Protein AF-A0A9P1GJ66-F1 (afdb_monomer_lite)

Foldseek 3Di:
DDDDDPVVVVVVVVVVVPPDPDADADPVRDRPPPPPQPPPNCVVVVVVVVVVVVVVVVVVVVVVVVVVVVVVVVVVVVVVVVVVVVVVVVVVVVVVVVVVVVVVVVVVVVVVVVVVVVCCVVVVVVVVVVVVVVVVVVVVVVVPPPPDDDDDDDDDDDDDDDDDDDDDDDDDDDDDDDPPPPDDPPPPPPDPDDDDPPPPDDPDDDDDDDDD

Radius of gyration: 56.49 Å; chains: 1; bounding box: 94×85×160 Å

Structure (mmCIF, N/CA/C/O backbone):
data_AF-A0A9P1GJ66-F1
#
_entry.id   AF-A0A9P1GJ66-F1
#
loop_
_atom_site.group_PDB
_atom_site.id
_atom_site.type_symbol
_atom_site.label_atom_id
_atom_site.label_alt_id
_atom_site.label_comp_id
_atom_site.label_asym_id
_atom_site.label_entity_id
_atom_site.label_seq_id
_atom_site.pdbx_PDB_ins_code
_atom_site.Cartn_x
_atom_site.Cartn_y
_atom_site.Cartn_z
_atom_site.occupancy
_atom_site.B_iso_or_equiv
_atom_site.auth_seq_id
_atom_site.auth_comp_id
_atom_site.auth_asym_id
_atom_site.auth_atom_id
_atom_site.pdbx_PDB_model_num
ATOM 1 N N . MET A 1 1 ? 28.344 -44.238 -50.315 1.00 43.97 1 MET A N 1
ATOM 2 C CA . MET A 1 1 ? 29.752 -43.904 -50.012 1.00 43.97 1 MET A CA 1
ATOM 3 C C . MET A 1 1 ? 29.929 -42.414 -50.275 1.00 43.97 1 MET A C 1
ATOM 5 O O . MET A 1 1 ? 29.959 -42.014 -51.430 1.00 43.97 1 MET A O 1
ATOM 9 N N . PHE A 1 2 ? 29.875 -41.583 -49.229 1.00 43.31 2 PHE A N 1
ATOM 10 C CA . PHE A 1 2 ? 29.960 -40.125 -49.371 1.00 43.31 2 PHE A CA 1
ATOM 11 C C . PHE A 1 2 ? 31.420 -39.711 -49.563 1.00 43.31 2 PHE A C 1
ATOM 13 O O . PHE A 1 2 ? 32.261 -39.942 -48.699 1.00 43.31 2 PHE A O 1
ATOM 20 N N . ALA A 1 3 ? 31.708 -39.141 -50.729 1.00 51.50 3 ALA A N 1
ATOM 21 C CA . ALA A 1 3 ? 33.025 -38.668 -51.112 1.00 51.50 3 ALA A CA 1
ATOM 22 C C . ALA A 1 3 ? 33.417 -37.403 -50.327 1.00 51.50 3 ALA A C 1
ATOM 24 O O . ALA A 1 3 ? 32.735 -36.382 -50.427 1.00 51.50 3 ALA A O 1
ATOM 25 N N . GLY A 1 4 ? 34.541 -37.492 -49.610 1.00 63.25 4 GLY A N 1
ATOM 26 C CA . GLY A 1 4 ? 35.442 -36.390 -49.249 1.00 63.25 4 GLY A CA 1
ATOM 27 C C . GLY A 1 4 ? 34.915 -35.335 -48.273 1.00 63.25 4 GLY A C 1
ATOM 28 O O . GLY A 1 4 ? 33.913 -34.651 -48.527 1.00 63.25 4 GLY A O 1
ATOM 29 N N . SER A 1 5 ? 35.669 -35.129 -47.188 1.00 73.25 5 SER A N 1
ATOM 30 C CA . SER A 1 5 ? 35.478 -34.006 -46.267 1.00 73.25 5 SER A CA 1
ATOM 31 C C . SER A 1 5 ? 35.512 -32.682 -47.040 1.00 73.25 5 SER A C 1
ATOM 33 O O . SER A 1 5 ? 36.231 -32.534 -48.030 1.00 73.25 5 SER A O 1
ATOM 35 N N . ILE A 1 6 ? 34.731 -31.691 -46.603 1.00 65.06 6 ILE A N 1
ATOM 36 C CA . ILE A 1 6 ? 34.751 -30.328 -47.168 1.00 65.06 6 ILE A CA 1
ATOM 37 C C . ILE A 1 6 ? 36.183 -29.763 -47.154 1.00 65.06 6 ILE A C 1
ATOM 39 O O . ILE A 1 6 ? 36.576 -29.049 -48.074 1.00 65.06 6 ILE A O 1
ATOM 43 N N . GLN A 1 7 ? 36.989 -30.161 -46.169 1.00 66.06 7 GLN A N 1
ATOM 44 C CA . GLN A 1 7 ? 38.393 -29.773 -46.051 1.00 66.06 7 GLN A CA 1
ATOM 45 C C . GLN A 1 7 ? 39.273 -30.357 -47.172 1.00 66.06 7 GLN A C 1
ATOM 47 O O . GLN A 1 7 ? 40.160 -29.658 -47.656 1.00 66.06 7 GLN A O 1
ATOM 52 N N . ASP A 1 8 ? 38.988 -31.570 -47.659 1.00 67.31 8 ASP A N 1
ATOM 53 C CA . ASP A 1 8 ? 39.725 -32.176 -48.782 1.00 67.31 8 ASP A CA 1
ATOM 54 C C . ASP A 1 8 ? 39.409 -31.463 -50.103 1.00 67.31 8 ASP A C 1
ATOM 56 O O . ASP A 1 8 ? 40.280 -31.264 -50.951 1.00 67.31 8 ASP A O 1
ATOM 60 N N . ARG A 1 9 ? 38.159 -31.006 -50.259 1.00 64.38 9 ARG A N 1
ATOM 61 C CA . ARG A 1 9 ? 37.722 -30.215 -51.419 1.00 64.38 9 ARG A CA 1
ATOM 62 C C . ARG A 1 9 ? 38.313 -28.807 -51.439 1.00 64.38 9 ARG A C 1
ATOM 64 O O . ARG A 1 9 ? 38.548 -28.282 -52.524 1.00 64.38 9 ARG A O 1
ATOM 71 N N . LEU A 1 10 ? 38.554 -28.208 -50.273 1.00 62.19 10 LEU A N 1
ATOM 72 C CA . LEU A 1 10 ? 39.234 -26.915 -50.170 1.00 62.19 10 LEU A CA 1
ATOM 73 C C . LEU A 1 10 ? 40.729 -27.057 -50.484 1.00 62.19 10 LEU A C 1
ATOM 75 O O . LEU A 1 10 ? 41.242 -26.319 -51.319 1.00 62.19 10 LEU A O 1
ATOM 79 N N . ARG A 1 11 ? 41.391 -28.088 -49.944 1.00 64.19 11 ARG A N 1
ATOM 80 C CA . ARG A 1 11 ? 42.823 -28.332 -50.179 1.00 64.19 11 ARG A CA 1
ATOM 81 C C . ARG A 1 11 ? 43.143 -28.624 -51.654 1.00 64.19 11 ARG A C 1
ATOM 83 O O . ARG A 1 11 ? 44.070 -28.049 -52.209 1.00 64.19 11 ARG A O 1
ATOM 90 N N . ALA A 1 12 ? 42.306 -29.414 -52.334 1.00 61.19 12 ALA A N 1
ATOM 91 C CA . ALA A 1 12 ? 42.456 -29.682 -53.771 1.00 61.19 12 ALA A CA 1
ATOM 92 C C . ALA A 1 12 ? 42.194 -28.454 -54.672 1.00 61.19 12 ALA A C 1
ATOM 94 O O . ALA A 1 12 ? 42.523 -28.471 -55.863 1.00 61.19 12 ALA A O 1
ATOM 95 N N . ARG A 1 13 ? 41.557 -27.404 -54.137 1.00 58.78 13 ARG A N 1
ATOM 96 C CA . ARG A 1 13 ? 41.291 -26.150 -54.850 1.00 58.78 13 ARG A CA 1
ATOM 97 C C . ARG A 1 13 ? 42.456 -25.171 -54.704 1.00 58.78 13 ARG A C 1
ATOM 99 O O . ARG A 1 13 ? 42.784 -24.506 -55.684 1.00 58.78 13 ARG A O 1
ATOM 106 N N . ASP A 1 14 ? 43.107 -25.155 -53.546 1.00 57.94 14 ASP A N 1
ATOM 107 C CA . ASP A 1 14 ? 44.296 -24.334 -53.295 1.00 57.94 14 ASP A CA 1
ATOM 108 C C . ASP A 1 14 ? 45.503 -24.809 -54.123 1.00 57.94 14 ASP A C 1
ATOM 110 O O . ASP A 1 14 ? 46.170 -23.989 -54.759 1.00 57.94 14 ASP A O 1
ATOM 114 N N . ASP A 1 15 ? 45.699 -26.126 -54.267 1.00 57.34 15 ASP A N 1
ATOM 115 C CA . ASP A 1 15 ? 46.773 -26.686 -55.109 1.00 57.34 15 ASP A CA 1
ATOM 116 C C . ASP A 1 15 ? 46.613 -26.340 -56.604 1.00 57.34 15 ASP A C 1
ATOM 118 O O . ASP A 1 15 ? 47.594 -26.247 -57.342 1.00 57.34 15 ASP A O 1
ATOM 122 N N . LYS A 1 16 ? 45.382 -26.080 -57.072 1.00 56.50 16 LYS A N 1
ATOM 123 C CA . LYS A 1 16 ? 45.114 -25.658 -58.461 1.00 56.50 16 LYS A CA 1
ATOM 124 C C . LYS A 1 16 ? 45.308 -24.159 -58.700 1.00 56.50 16 LYS A C 1
ATOM 126 O O . LYS A 1 16 ? 45.404 -23.746 -59.855 1.00 56.50 16 LYS A O 1
ATOM 131 N N . LEU A 1 17 ? 45.364 -23.344 -57.646 1.00 54.53 17 LEU A N 1
ATOM 132 C CA . LEU A 1 17 ? 45.492 -21.885 -57.742 1.00 54.53 17 LEU A CA 1
ATOM 133 C C . LEU A 1 17 ? 46.939 -21.393 -57.580 1.00 54.53 17 LEU A C 1
ATOM 135 O O . LEU A 1 17 ? 47.237 -20.259 -57.949 1.00 54.53 17 LEU A O 1
ATOM 139 N N . SER A 1 18 ? 47.861 -22.254 -57.138 1.00 52.78 18 SER A N 1
ATOM 140 C CA . SER A 1 18 ? 49.283 -21.918 -56.951 1.00 52.78 18 SER A CA 1
ATOM 141 C C . SER A 1 18 ? 50.053 -21.592 -58.249 1.00 52.78 18 SER A C 1
ATOM 143 O O . SER A 1 18 ? 51.191 -21.130 -58.175 1.00 52.78 18 SER A O 1
ATOM 145 N N . GLY A 1 19 ? 49.476 -21.824 -59.435 1.00 51.31 19 GLY A N 1
ATOM 146 C CA . GLY A 1 19 ? 50.140 -21.608 -60.731 1.00 51.31 19 GLY A CA 1
ATOM 147 C C . GLY A 1 19 ? 49.691 -20.379 -61.531 1.00 51.31 19 GLY A C 1
ATOM 148 O O . GLY A 1 19 ? 50.320 -20.054 -62.535 1.00 51.31 19 GLY A O 1
ATOM 149 N N . TYR A 1 20 ? 48.623 -19.680 -61.130 1.00 45.38 20 TYR A N 1
ATOM 150 C CA . TYR A 1 20 ? 48.040 -18.602 -61.936 1.00 45.38 20 TYR A CA 1
ATOM 151 C C . TYR A 1 20 ? 48.301 -17.224 -61.326 1.00 45.38 20 TYR A C 1
ATOM 153 O O . TYR A 1 20 ? 47.540 -16.710 -60.511 1.00 45.38 20 TYR A O 1
ATOM 161 N N . ARG A 1 21 ? 49.359 -16.571 -61.812 1.00 55.09 21 ARG A N 1
ATOM 162 C CA . ARG A 1 21 ? 49.533 -15.116 -61.720 1.00 55.09 21 ARG A CA 1
ATOM 163 C C . ARG A 1 21 ? 48.587 -14.457 -62.739 1.00 55.09 21 ARG A C 1
ATOM 165 O O . ARG A 1 21 ? 49.021 -14.000 -63.789 1.00 55.09 21 ARG A O 1
ATOM 172 N N . GLY A 1 22 ? 47.282 -14.504 -62.478 1.00 52.81 22 GLY A N 1
ATOM 173 C CA . GLY A 1 22 ? 46.239 -14.060 -63.405 1.00 52.81 22 GLY A CA 1
ATOM 174 C C . GLY A 1 22 ? 45.128 -13.311 -62.680 1.00 52.81 22 GLY A C 1
ATOM 175 O O . GLY A 1 22 ? 44.657 -13.757 -61.641 1.00 52.81 22 GLY A O 1
ATOM 176 N N . TYR A 1 23 ? 44.762 -12.154 -63.228 1.00 48.72 23 TYR A N 1
ATOM 177 C CA . TYR A 1 23 ? 43.712 -11.236 -62.776 1.00 48.72 23 TYR A CA 1
ATOM 178 C C . TYR A 1 23 ? 42.423 -11.943 -62.312 1.00 48.72 23 TYR A C 1
ATOM 180 O O . TYR A 1 23 ? 42.068 -12.970 -62.892 1.00 48.72 23 TYR A O 1
ATOM 188 N N . PRO A 1 24 ? 41.685 -11.395 -61.323 1.00 52.81 24 PRO A N 1
ATOM 189 C CA . PRO A 1 24 ? 40.419 -11.981 -60.897 1.00 52.81 24 PRO A CA 1
ATOM 190 C C . PRO A 1 24 ? 39.424 -11.968 -62.066 1.00 52.81 24 PRO A C 1
ATOM 192 O O . PRO A 1 24 ? 39.107 -10.920 -62.627 1.00 52.81 24 PRO A O 1
ATOM 195 N N . VAL A 1 25 ? 38.966 -13.156 -62.460 1.00 49.69 25 VAL A N 1
ATOM 196 C CA . VAL A 1 25 ? 37.936 -13.351 -63.484 1.00 49.69 25 VAL A CA 1
ATOM 197 C C . VAL A 1 25 ? 36.645 -13.726 -62.768 1.00 49.69 25 VAL A C 1
ATOM 199 O O . VAL A 1 25 ? 36.611 -14.697 -62.011 1.00 49.69 25 VAL A O 1
ATOM 202 N N . ASN A 1 26 ? 35.574 -12.972 -63.007 1.00 54.19 26 ASN A N 1
ATOM 203 C CA . ASN A 1 26 ? 34.253 -13.311 -62.486 1.00 54.19 26 ASN A CA 1
ATOM 204 C C . ASN A 1 26 ? 33.669 -14.551 -63.174 1.00 54.19 26 ASN A C 1
ATOM 206 O O . ASN A 1 26 ? 34.045 -14.908 -64.290 1.00 54.19 26 ASN A O 1
ATOM 210 N N . VAL A 1 27 ? 32.664 -15.153 -62.529 1.00 53.75 27 VAL A N 1
ATOM 211 C CA . VAL A 1 27 ? 31.991 -16.422 -62.889 1.00 53.75 27 VAL A CA 1
ATOM 212 C C . VAL A 1 27 ? 31.417 -16.465 -64.327 1.00 53.75 27 VAL A C 1
ATOM 214 O O . VAL A 1 27 ? 31.049 -17.529 -64.806 1.00 53.75 27 VAL A O 1
ATOM 217 N N . SER A 1 28 ? 31.401 -15.346 -65.062 1.00 57.56 28 SER A N 1
ATOM 218 C CA . SER A 1 28 ? 30.961 -15.253 -66.465 1.00 57.56 28 SER A CA 1
ATOM 219 C C . SER A 1 28 ? 32.102 -15.207 -67.504 1.00 57.56 28 SER A C 1
ATOM 221 O O . SER A 1 28 ? 31.837 -14.983 -68.684 1.00 57.56 28 SER A O 1
ATOM 223 N N . GLY A 1 29 ? 33.371 -15.371 -67.110 1.00 51.06 29 GLY A N 1
ATOM 224 C CA . GLY A 1 29 ? 34.502 -15.438 -68.053 1.00 51.06 29 GLY A CA 1
ATOM 225 C C . GLY A 1 29 ? 34.837 -14.123 -68.773 1.00 51.06 29 GLY A C 1
ATOM 226 O O . GLY A 1 29 ? 35.598 -14.122 -69.738 1.00 51.06 29 GLY A O 1
ATOM 227 N N . HIS A 1 30 ? 34.286 -12.992 -68.333 1.00 46.22 30 HIS A N 1
ATOM 228 C CA . HIS A 1 30 ? 34.681 -11.673 -68.823 1.00 46.22 30 HIS A CA 1
ATOM 229 C C . HIS A 1 30 ? 35.800 -11.107 -67.955 1.00 46.22 30 HIS A C 1
ATOM 231 O O . HIS A 1 30 ? 35.700 -11.119 -66.727 1.00 46.22 30 HIS A O 1
ATOM 237 N N . VAL A 1 31 ? 36.859 -10.609 -68.608 1.00 52.25 31 VAL A N 1
ATOM 238 C CA . VAL A 1 31 ? 37.928 -9.846 -67.956 1.00 52.25 31 VAL A CA 1
ATOM 239 C C . VAL A 1 31 ? 37.270 -8.649 -67.289 1.00 52.25 31 VAL A C 1
ATOM 241 O O . VAL A 1 31 ? 36.820 -7.716 -67.959 1.00 52.25 31 VAL A O 1
ATOM 244 N N . GLU A 1 32 ? 37.170 -8.698 -65.966 1.00 50.22 32 GLU A N 1
ATOM 245 C CA . GLU A 1 32 ? 36.715 -7.559 -65.199 1.00 50.22 32 GLU A CA 1
ATOM 246 C C . GLU A 1 32 ? 37.756 -6.464 -65.412 1.00 50.22 32 GLU A C 1
ATOM 248 O O . GLU A 1 32 ? 38.914 -6.586 -65.007 1.00 50.22 32 GLU A O 1
ATOM 253 N N . LYS A 1 33 ? 37.370 -5.388 -66.104 1.00 55.25 33 LYS A N 1
ATOM 254 C CA . LYS A 1 33 ? 38.124 -4.143 -66.016 1.00 55.25 33 LYS A CA 1
ATOM 255 C C . LYS A 1 33 ? 38.017 -3.732 -64.557 1.00 55.25 33 LYS A C 1
ATOM 257 O O . LYS A 1 33 ? 37.018 -3.124 -64.176 1.00 55.25 33 LYS A O 1
ATOM 262 N N . VAL A 1 34 ? 39.009 -4.109 -63.749 1.00 57.06 34 VAL A N 1
ATOM 263 C CA . VAL A 1 34 ? 39.203 -3.566 -62.408 1.00 57.06 34 VAL A CA 1
ATOM 264 C C . VAL A 1 34 ? 39.170 -2.060 -62.600 1.00 57.06 34 VAL A C 1
ATOM 266 O O . VAL A 1 34 ? 40.061 -1.480 -63.224 1.00 57.06 34 VAL A O 1
ATOM 269 N N . LYS A 1 35 ? 38.063 -1.436 -62.191 1.00 59.81 35 LYS A N 1
ATOM 270 C CA . LYS A 1 35 ? 37.944 0.014 -62.217 1.00 59.81 35 LYS A CA 1
ATOM 271 C C . LYS A 1 35 ? 38.996 0.490 -61.230 1.00 59.81 35 LYS A C 1
ATOM 273 O O . LYS A 1 35 ? 38.801 0.388 -60.024 1.00 59.81 35 LYS A O 1
ATOM 278 N N . ASN A 1 36 ? 40.133 0.939 -61.752 1.00 51.34 36 ASN A N 1
ATOM 279 C CA . ASN A 1 36 ? 41.147 1.627 -60.975 1.00 51.34 36 ASN A CA 1
ATOM 280 C C . ASN A 1 36 ? 40.515 2.939 -60.519 1.00 51.34 36 ASN A C 1
ATOM 282 O O . ASN A 1 36 ? 40.556 3.949 -61.221 1.00 51.34 36 ASN A O 1
ATOM 286 N N . TYR A 1 37 ? 39.833 2.891 -59.378 1.00 53.56 37 TYR A N 1
ATOM 287 C CA . TYR A 1 37 ? 39.354 4.083 -58.710 1.00 53.56 37 TYR A CA 1
ATOM 288 C C . TYR A 1 37 ? 40.579 4.960 -58.431 1.00 53.56 37 TYR A C 1
ATOM 290 O O . TYR A 1 37 ? 41.552 4.495 -57.838 1.00 53.56 37 TYR A O 1
ATOM 298 N N . SER A 1 38 ? 40.539 6.211 -58.902 1.00 52.19 38 SER A N 1
ATOM 299 C CA . SER A 1 38 ? 41.514 7.251 -58.552 1.00 52.19 38 SER A CA 1
ATOM 300 C C . SER A 1 38 ? 41.803 7.207 -57.047 1.00 52.19 38 SER A C 1
ATOM 302 O O . SER A 1 38 ? 40.878 7.022 -56.252 1.00 52.19 38 SER A O 1
ATOM 304 N N . HIS A 1 39 ? 43.058 7.429 -56.642 1.00 54.50 39 HIS A N 1
ATOM 305 C CA . HIS A 1 39 ? 43.469 7.491 -55.232 1.00 54.50 39 HIS A CA 1
ATOM 306 C C . HIS A 1 39 ? 42.668 8.519 -54.391 1.00 54.50 39 HIS A C 1
ATOM 308 O O . HIS A 1 39 ? 42.738 8.486 -53.166 1.00 54.50 39 HIS A O 1
ATOM 314 N N . SER A 1 40 ? 41.857 9.379 -55.025 1.00 58.28 40 SER A N 1
ATOM 315 C CA . SER A 1 40 ? 40.885 10.297 -54.413 1.00 58.28 40 SER A CA 1
ATOM 316 C C . SER A 1 40 ? 39.417 9.828 -54.506 1.00 58.28 40 SER A C 1
ATOM 318 O O . SER A 1 40 ? 38.506 10.624 -54.733 1.00 58.28 40 SER A O 1
ATOM 320 N N . CYS A 1 41 ? 39.148 8.530 -54.359 1.00 61.28 41 CYS A N 1
ATOM 321 C CA . CYS A 1 41 ? 37.791 7.984 -54.441 1.00 61.28 41 CYS A CA 1
ATOM 322 C C . CYS A 1 41 ? 36.898 8.477 -53.278 1.00 61.28 41 CYS A C 1
ATOM 324 O O . CYS A 1 41 ? 36.980 7.967 -52.158 1.00 61.28 41 CYS A O 1
ATOM 326 N N . HIS A 1 42 ? 36.009 9.447 -53.540 1.00 66.00 42 HIS A N 1
ATOM 327 C CA . HIS A 1 42 ? 35.048 9.987 -52.561 1.00 66.00 42 HIS A CA 1
ATOM 328 C C . HIS A 1 42 ? 34.155 8.919 -51.905 1.00 66.00 42 HIS A C 1
ATOM 330 O O . HIS A 1 42 ? 33.726 9.096 -50.766 1.00 66.00 42 HIS A O 1
ATOM 336 N N . HIS A 1 43 ? 33.949 7.773 -52.558 1.00 77.75 43 HIS A N 1
ATOM 337 C CA . HIS A 1 43 ? 33.172 6.662 -52.008 1.00 77.75 43 HIS A CA 1
ATOM 338 C C . HIS A 1 43 ? 33.772 6.072 -50.727 1.00 77.75 43 HIS A C 1
ATOM 340 O O . HIS A 1 43 ? 33.028 5.611 -49.872 1.00 77.75 43 HIS A O 1
ATOM 346 N N . ILE A 1 44 ? 35.097 6.113 -50.542 1.00 82.25 44 ILE A N 1
ATOM 347 C CA . ILE A 1 44 ? 35.724 5.607 -49.308 1.00 82.25 44 ILE A CA 1
ATOM 348 C C . ILE A 1 44 ? 35.373 6.512 -48.122 1.00 82.25 44 ILE A C 1
ATOM 350 O O . ILE A 1 44 ? 35.121 6.024 -47.022 1.00 82.25 44 ILE A O 1
ATOM 354 N N . VAL A 1 45 ? 35.337 7.829 -48.339 1.00 83.75 45 VAL A N 1
ATOM 355 C CA . VAL A 1 45 ? 34.946 8.798 -47.306 1.00 83.75 45 VAL A CA 1
ATOM 356 C C . VAL A 1 45 ? 33.466 8.633 -46.968 1.00 83.75 45 VAL A C 1
ATOM 358 O O . VAL A 1 45 ? 33.120 8.552 -45.792 1.00 83.75 45 VAL A O 1
ATOM 361 N N . GLU A 1 46 ? 32.616 8.494 -47.985 1.00 87.88 46 GLU A N 1
ATOM 362 C CA . GLU A 1 46 ? 31.179 8.272 -47.811 1.00 87.88 46 GLU A CA 1
ATOM 363 C C . GLU A 1 46 ? 30.879 6.949 -47.085 1.00 87.88 46 GLU A C 1
ATOM 365 O O . GLU A 1 46 ? 30.049 6.911 -46.178 1.00 87.88 46 GLU A O 1
ATOM 370 N N . LEU A 1 47 ? 31.588 5.865 -47.421 1.00 90.12 47 LEU A N 1
ATOM 371 C CA . LEU A 1 47 ? 31.470 4.580 -46.728 1.00 90.12 47 LEU A CA 1
ATOM 372 C C . LEU A 1 47 ? 31.912 4.685 -45.266 1.00 90.12 47 LEU A C 1
ATOM 374 O O . LEU A 1 47 ? 31.215 4.185 -44.390 1.00 90.12 47 LEU A O 1
ATOM 378 N N . LYS A 1 48 ? 33.019 5.383 -44.977 1.00 91.12 48 LYS A N 1
ATOM 379 C CA . LYS A 1 48 ? 33.462 5.641 -43.595 1.00 91.12 48 LYS A CA 1
ATOM 380 C C . LYS A 1 48 ? 32.470 6.500 -42.815 1.00 91.12 48 LYS A C 1
ATOM 382 O O . LYS A 1 48 ? 32.326 6.339 -41.608 1.00 91.12 48 LYS A O 1
ATOM 387 N N . GLU A 1 49 ? 31.800 7.442 -43.470 1.00 93.69 49 GLU A N 1
ATOM 388 C CA . GLU A 1 49 ? 30.755 8.239 -42.834 1.00 93.69 49 GLU A CA 1
ATOM 389 C C . GLU A 1 49 ? 29.503 7.406 -42.543 1.00 93.69 49 GLU A C 1
ATOM 391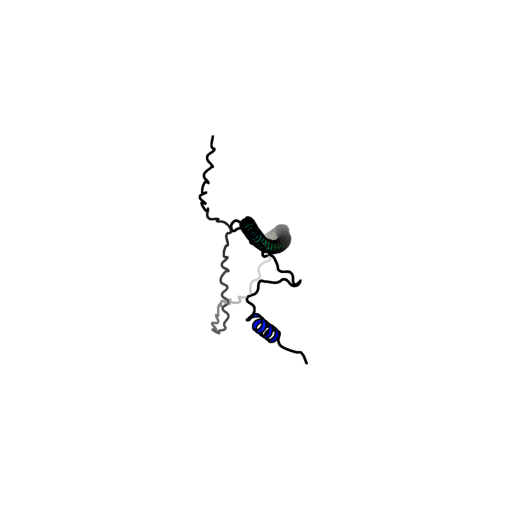 O O . GLU A 1 49 ? 28.981 7.467 -41.433 1.00 93.69 49 GLU A O 1
ATOM 396 N N . LYS A 1 50 ? 29.063 6.576 -43.494 1.00 94.56 50 LYS A N 1
ATOM 397 C CA . LYS A 1 50 ? 27.960 5.628 -43.287 1.00 94.56 50 LYS A CA 1
ATOM 398 C C . LYS A 1 50 ? 28.277 4.635 -42.170 1.00 94.56 50 LYS A C 1
ATOM 400 O O . LYS A 1 50 ? 27.422 4.416 -41.321 1.00 94.56 50 LYS A O 1
ATOM 405 N N . GLN A 1 51 ? 29.506 4.126 -42.117 1.00 95.75 51 GLN A N 1
ATOM 406 C CA . GLN A 1 51 ? 29.975 3.252 -41.044 1.00 95.75 51 GLN A CA 1
ATOM 407 C C . GLN A 1 51 ? 29.871 3.935 -39.671 1.00 95.75 51 GLN A C 1
ATOM 409 O O . GLN A 1 51 ? 29.260 3.383 -38.765 1.00 95.75 51 GLN A O 1
ATOM 414 N N . ARG A 1 52 ? 30.351 5.181 -39.539 1.00 95.88 52 ARG A N 1
ATOM 415 C CA . ARG A 1 52 ? 30.211 5.956 -38.291 1.00 95.88 52 ARG A CA 1
ATOM 416 C C . ARG A 1 52 ? 28.753 6.188 -37.891 1.00 95.88 52 ARG A C 1
ATOM 418 O O . ARG A 1 52 ? 28.431 6.188 -36.708 1.00 95.88 52 ARG A O 1
ATOM 425 N N . ARG A 1 53 ? 27.863 6.411 -38.864 1.00 97.38 53 ARG A N 1
ATOM 426 C CA . ARG A 1 53 ? 26.423 6.566 -38.599 1.00 97.38 53 ARG A CA 1
ATOM 427 C C . ARG A 1 53 ? 25.787 5.256 -38.135 1.00 97.38 53 ARG A C 1
ATOM 429 O O . ARG A 1 53 ? 24.948 5.304 -37.244 1.00 97.38 53 ARG A O 1
ATOM 436 N N . LEU A 1 54 ? 26.177 4.118 -38.711 1.00 97.44 54 LEU A N 1
ATOM 437 C CA . LEU A 1 54 ? 25.709 2.803 -38.268 1.00 97.44 54 LEU A CA 1
ATOM 438 C C . LEU A 1 54 ? 26.150 2.524 -36.832 1.00 97.44 54 LEU A C 1
ATOM 440 O O . LEU A 1 54 ? 25.298 2.239 -36.003 1.00 97.44 54 LEU A O 1
ATOM 444 N N . GLU A 1 55 ? 27.427 2.733 -36.513 1.00 97.44 55 GLU A N 1
ATOM 445 C CA . GLU A 1 55 ? 27.956 2.562 -35.150 1.00 97.44 55 GLU A CA 1
ATOM 446 C C . GLU A 1 55 ? 27.224 3.454 -34.132 1.00 97.44 55 GLU A C 1
ATOM 448 O O . GLU A 1 55 ? 26.877 3.015 -33.037 1.00 97.44 55 GLU A O 1
ATOM 453 N N . ALA A 1 56 ? 26.919 4.704 -34.502 1.00 97.75 56 ALA A N 1
ATOM 454 C CA . ALA A 1 56 ? 26.147 5.603 -33.647 1.00 97.75 56 ALA A CA 1
ATOM 455 C C . ALA A 1 56 ? 24.703 5.116 -33.419 1.00 97.75 56 ALA A C 1
ATOM 457 O O . ALA A 1 56 ? 24.185 5.235 -32.308 1.00 97.75 56 ALA A O 1
ATOM 458 N N . LEU A 1 57 ? 24.050 4.577 -34.453 1.00 98.06 57 LEU A N 1
ATOM 459 C CA . LEU A 1 57 ? 22.697 4.024 -34.344 1.00 98.06 57 LEU A CA 1
ATOM 460 C C . LEU A 1 57 ? 22.674 2.714 -33.547 1.00 98.06 57 LEU A C 1
ATOM 462 O O . LEU A 1 57 ? 21.752 2.504 -32.763 1.00 98.06 57 LEU A O 1
ATOM 466 N N . GLU A 1 58 ? 23.685 1.861 -33.704 1.00 97.88 58 GLU A N 1
ATOM 467 C CA . GLU A 1 58 ? 23.850 0.629 -32.925 1.00 97.88 58 GLU A CA 1
ATOM 468 C C . GLU A 1 58 ? 24.023 0.935 -31.435 1.00 97.88 58 GLU A C 1
ATOM 470 O O . GLU A 1 58 ? 23.371 0.312 -30.596 1.00 97.88 58 GLU A O 1
ATOM 475 N N . GLU A 1 59 ? 24.818 1.951 -31.090 1.00 98.00 59 GLU A N 1
ATOM 476 C CA . GLU A 1 59 ? 24.970 2.369 -29.695 1.00 98.00 59 GLU A CA 1
ATOM 477 C C . GLU A 1 59 ? 23.671 2.966 -29.133 1.00 98.00 59 GLU A C 1
ATOM 479 O O . GLU A 1 59 ? 23.284 2.658 -28.005 1.00 98.00 59 GLU A O 1
ATOM 484 N N . GLN A 1 60 ? 22.942 3.767 -29.920 1.00 97.81 60 GLN A N 1
ATOM 485 C CA . GLN A 1 60 ? 21.625 4.269 -29.510 1.00 97.81 60 GLN A CA 1
ATOM 486 C C . GLN A 1 60 ? 20.623 3.135 -29.275 1.00 97.81 60 GLN A C 1
ATOM 488 O O . GLN A 1 60 ? 19.873 3.177 -28.295 1.00 97.81 60 GLN A O 1
ATOM 493 N N . LEU A 1 61 ? 20.624 2.114 -30.136 1.00 98.31 61 LEU A N 1
ATOM 494 C CA . LEU A 1 61 ? 19.790 0.929 -29.968 1.00 98.31 61 LEU A CA 1
ATOM 495 C C . LEU A 1 61 ? 20.156 0.197 -28.674 1.00 98.31 61 LEU A C 1
ATOM 497 O O . LEU A 1 61 ? 19.274 -0.066 -27.860 1.00 98.31 61 LEU A O 1
ATOM 501 N N . ARG A 1 62 ? 21.450 -0.036 -28.428 1.00 98.44 62 ARG A N 1
ATOM 502 C CA . ARG A 1 62 ? 21.948 -0.695 -27.213 1.00 98.44 62 ARG A CA 1
ATOM 503 C C . ARG A 1 62 ? 21.530 0.049 -25.942 1.00 98.44 62 ARG A C 1
ATOM 505 O O . ARG A 1 62 ? 21.061 -0.566 -24.985 1.00 98.44 62 ARG A O 1
ATOM 512 N N . VAL A 1 63 ? 21.671 1.376 -25.926 1.00 98.25 63 VAL A N 1
ATOM 513 C CA . VAL A 1 63 ? 21.246 2.218 -24.795 1.00 98.25 63 VAL A CA 1
ATOM 514 C C . VAL A 1 63 ? 19.729 2.152 -24.603 1.00 98.25 63 VAL A C 1
ATOM 516 O O . VAL A 1 63 ? 19.259 2.039 -23.470 1.00 98.25 63 VAL A O 1
ATOM 519 N N . SER A 1 64 ? 18.955 2.179 -25.690 1.00 98.12 64 SER A N 1
ATOM 520 C CA . SER A 1 64 ? 17.495 2.068 -25.633 1.00 98.12 64 SER A CA 1
ATOM 521 C C . SER A 1 64 ? 17.035 0.704 -25.109 1.00 98.12 64 SER A C 1
ATOM 523 O O . SER A 1 64 ? 16.147 0.639 -24.259 1.00 98.12 64 SER A O 1
ATOM 525 N N . GLU A 1 65 ? 17.667 -0.386 -25.544 1.00 98.44 65 GLU A N 1
ATOM 526 C CA . GLU A 1 65 ? 17.395 -1.738 -25.051 1.00 98.44 65 GLU A CA 1
ATOM 527 C C . GLU A 1 65 ? 17.726 -1.872 -23.563 1.00 98.44 65 GLU A C 1
ATOM 529 O O . GLU A 1 65 ? 16.926 -2.413 -22.797 1.00 98.44 65 GLU A O 1
ATOM 534 N N . GLN A 1 66 ? 18.854 -1.309 -23.124 1.00 98.19 66 GLN A N 1
ATOM 535 C CA . GLN A 1 66 ? 19.223 -1.278 -21.711 1.00 98.19 66 GLN A CA 1
ATOM 536 C C . GLN A 1 66 ? 18.210 -0.478 -20.878 1.00 98.19 66 GLN A C 1
ATOM 538 O O . GLN A 1 66 ? 17.789 -0.938 -19.816 1.00 98.19 66 GLN A O 1
ATOM 543 N N . ALA A 1 67 ? 17.767 0.684 -21.367 1.00 98.12 67 ALA A N 1
ATOM 544 C CA . ALA A 1 67 ? 16.725 1.473 -20.713 1.00 98.12 67 ALA A CA 1
ATOM 545 C C . ALA A 1 67 ? 15.392 0.712 -20.641 1.00 98.12 67 ALA A C 1
ATOM 547 O O . ALA A 1 67 ? 14.723 0.737 -19.610 1.00 98.12 67 ALA A O 1
ATOM 548 N N . LYS A 1 68 ? 15.024 -0.025 -21.695 1.00 98.38 68 LYS A N 1
ATOM 549 C CA . LYS A 1 68 ? 13.821 -0.865 -21.710 1.00 98.38 68 LYS A CA 1
ATOM 550 C C . LYS A 1 68 ? 13.894 -1.985 -20.672 1.00 98.38 68 LYS A C 1
ATOM 552 O O . LYS A 1 68 ? 12.908 -2.225 -19.978 1.00 98.38 68 LYS A O 1
ATOM 557 N N . LEU A 1 69 ? 15.041 -2.653 -20.547 1.00 98.44 69 LEU A N 1
ATOM 558 C CA . LEU A 1 69 ? 15.249 -3.673 -19.517 1.00 98.44 69 LEU A CA 1
ATOM 559 C C . LEU A 1 69 ? 15.133 -3.068 -18.117 1.00 98.44 69 LEU A C 1
ATOM 561 O O . LEU A 1 69 ? 14.423 -3.620 -17.280 1.00 98.44 69 LEU A O 1
ATOM 565 N N . GLN A 1 70 ? 15.746 -1.904 -17.891 1.00 98.31 70 GLN A N 1
ATOM 566 C CA . GLN A 1 70 ? 15.628 -1.190 -16.622 1.00 98.31 70 GLN A CA 1
ATOM 567 C C . GLN A 1 70 ? 14.162 -0.867 -16.298 1.00 98.31 70 GLN A C 1
ATOM 569 O O . GLN A 1 70 ? 13.679 -1.213 -15.222 1.00 98.31 70 GLN A O 1
ATOM 574 N N . MET A 1 71 ? 13.417 -0.307 -17.255 1.00 98.25 71 MET A N 1
ATOM 575 C CA . MET A 1 71 ? 11.993 -0.007 -17.079 1.00 98.25 71 MET A CA 1
ATOM 576 C C . MET A 1 71 ? 11.159 -1.253 -16.773 1.00 98.25 71 MET A C 1
ATOM 578 O O . MET A 1 71 ? 10.248 -1.183 -15.953 1.00 98.25 71 MET A O 1
ATOM 582 N N . MET A 1 72 ? 11.461 -2.392 -17.401 1.00 98.38 72 MET A N 1
ATOM 583 C CA . MET A 1 72 ? 10.776 -3.655 -17.120 1.00 98.38 72 MET A CA 1
ATOM 584 C C . MET A 1 72 ? 11.025 -4.109 -15.676 1.00 98.38 72 MET A C 1
ATOM 586 O O . MET A 1 72 ? 10.073 -4.407 -14.961 1.00 98.38 72 MET A O 1
ATOM 590 N N . THR A 1 73 ? 12.278 -4.058 -15.210 1.00 98.31 73 THR A N 1
ATOM 591 C CA . THR A 1 73 ? 12.609 -4.401 -13.816 1.00 98.31 73 THR A CA 1
ATOM 592 C C . THR A 1 73 ? 11.967 -3.452 -12.802 1.00 98.31 73 THR A C 1
ATOM 594 O O . THR A 1 73 ? 11.493 -3.894 -11.755 1.00 98.31 73 THR A O 1
ATOM 597 N N . ASP A 1 74 ? 11.897 -2.155 -13.113 1.00 98.31 74 ASP A N 1
ATOM 598 C CA . ASP A 1 74 ? 11.235 -1.171 -12.259 1.00 98.31 74 ASP A CA 1
ATOM 599 C C . ASP A 1 74 ? 9.718 -1.393 -12.228 1.00 98.31 74 ASP A C 1
ATOM 601 O O . ASP A 1 74 ? 9.103 -1.275 -11.167 1.00 98.31 74 ASP A O 1
ATOM 605 N N . MET A 1 75 ? 9.114 -1.767 -13.360 1.00 98.44 75 MET A N 1
ATOM 606 C CA . MET A 1 75 ? 7.692 -2.100 -13.434 1.00 98.44 75 MET A CA 1
ATOM 607 C C . MET A 1 75 ? 7.365 -3.319 -12.572 1.00 98.44 75 MET A C 1
ATOM 609 O O . MET A 1 75 ? 6.428 -3.258 -11.774 1.00 98.44 75 MET A O 1
ATOM 613 N N . ASP A 1 76 ? 8.153 -4.392 -12.675 1.00 98.44 76 ASP A N 1
ATOM 614 C CA . ASP A 1 76 ? 7.974 -5.599 -11.860 1.00 98.44 76 ASP A CA 1
ATOM 615 C C . ASP A 1 76 ? 8.114 -5.279 -10.369 1.00 98.44 76 ASP A C 1
ATOM 617 O O . ASP A 1 76 ? 7.238 -5.606 -9.568 1.00 98.44 76 ASP A O 1
ATOM 621 N N . ARG A 1 77 ? 9.135 -4.501 -9.998 1.00 98.31 77 ARG A N 1
ATOM 622 C CA . ARG A 1 77 ? 9.328 -4.059 -8.613 1.00 98.31 77 ARG A CA 1
ATOM 623 C C . ARG A 1 77 ? 8.160 -3.221 -8.091 1.00 98.31 77 ARG A C 1
ATOM 625 O O . ARG A 1 77 ? 7.804 -3.318 -6.915 1.00 98.31 77 ARG A O 1
ATOM 632 N N . LEU A 1 78 ? 7.594 -2.345 -8.920 1.00 98.31 78 LEU A N 1
ATOM 633 C CA . LEU A 1 78 ? 6.428 -1.545 -8.545 1.00 98.31 78 LEU A CA 1
ATOM 634 C C . LEU A 1 78 ? 5.178 -2.411 -8.389 1.00 98.31 78 LEU A C 1
ATOM 636 O O . LEU A 1 78 ? 4.389 -2.165 -7.479 1.00 98.31 78 LEU A O 1
ATOM 640 N N . LYS A 1 79 ? 5.017 -3.438 -9.226 1.00 98.44 79 LYS A N 1
ATOM 641 C CA . LYS A 1 79 ? 3.927 -4.408 -9.108 1.00 98.44 79 LYS A CA 1
ATOM 642 C C . LYS A 1 79 ? 4.021 -5.201 -7.807 1.00 98.44 79 LYS A C 1
ATOM 644 O O . LYS A 1 79 ? 3.013 -5.320 -7.116 1.00 98.44 79 LYS A O 1
ATOM 649 N N . ASP A 1 80 ? 5.212 -5.656 -7.432 1.00 98.31 80 ASP A N 1
ATOM 650 C CA . ASP A 1 80 ? 5.427 -6.363 -6.166 1.00 98.31 80 ASP A CA 1
ATOM 651 C C . ASP A 1 80 ? 5.096 -5.467 -4.964 1.00 98.31 80 ASP A C 1
ATOM 653 O O . ASP A 1 80 ? 4.362 -5.869 -4.064 1.00 98.31 80 ASP A O 1
ATOM 657 N N . LYS A 1 81 ? 5.551 -4.205 -4.983 1.00 98.38 81 LYS A N 1
ATOM 658 C CA . LYS A 1 81 ? 5.216 -3.216 -3.942 1.00 98.38 81 LYS A CA 1
ATOM 659 C C . LYS A 1 81 ? 3.723 -2.916 -3.862 1.00 98.38 81 LYS A C 1
ATOM 661 O O . LYS A 1 81 ? 3.201 -2.694 -2.771 1.00 98.38 81 LYS A O 1
ATOM 666 N N . LEU A 1 82 ? 3.038 -2.873 -5.004 1.00 98.44 82 LEU A N 1
ATOM 667 C CA . LEU A 1 82 ? 1.593 -2.677 -5.040 1.00 98.44 82 LEU A CA 1
ATOM 668 C C . LEU A 1 82 ? 0.881 -3.859 -4.373 1.00 98.44 82 LEU A C 1
ATOM 670 O O . LEU A 1 82 ? 0.043 -3.644 -3.502 1.00 98.44 82 LEU A O 1
ATOM 674 N N . GLN A 1 83 ? 1.272 -5.091 -4.706 1.00 98.31 83 GLN A N 1
ATOM 675 C CA . GLN A 1 83 ? 0.727 -6.297 -4.078 1.00 98.31 83 GLN A CA 1
ATOM 676 C C . GLN A 1 83 ? 1.015 -6.347 -2.571 1.00 98.31 83 GLN A C 1
ATOM 678 O O . GLN A 1 83 ? 0.129 -6.673 -1.783 1.00 98.31 83 GLN A O 1
ATOM 683 N N . GLU A 1 84 ? 2.225 -5.978 -2.149 1.00 98.31 84 GLU A N 1
ATOM 684 C CA . GLU A 1 84 ? 2.580 -5.871 -0.732 1.00 98.31 84 GLU A CA 1
ATOM 685 C C . GLU A 1 84 ? 1.689 -4.846 -0.011 1.00 98.31 84 GLU A C 1
ATOM 687 O O . GLU A 1 84 ? 1.138 -5.137 1.053 1.00 98.31 84 GLU A O 1
ATOM 692 N N . SER A 1 85 ? 1.475 -3.673 -0.614 1.00 98.00 85 SER A N 1
ATOM 693 C CA . SER A 1 85 ? 0.595 -2.643 -0.058 1.00 98.00 85 SER A CA 1
ATOM 694 C C . SER A 1 85 ? -0.853 -3.123 0.067 1.00 98.00 85 SER A C 1
ATOM 696 O O . SER A 1 85 ? -1.482 -2.884 1.097 1.00 98.00 85 SER A O 1
ATOM 698 N N . GLU A 1 86 ? -1.376 -3.853 -0.920 1.00 98.50 86 GLU A N 1
ATOM 699 C CA . GLU A 1 86 ? -2.719 -4.442 -0.854 1.00 98.50 86 GLU A CA 1
ATOM 700 C C . GLU A 1 86 ? -2.855 -5.455 0.290 1.00 98.50 86 GLU A C 1
ATOM 702 O O . GLU A 1 86 ? -3.884 -5.498 0.969 1.00 98.50 86 GLU A O 1
ATOM 707 N N . LEU A 1 87 ? -1.825 -6.272 0.532 1.00 98.12 87 LEU A N 1
ATOM 708 C CA . LEU A 1 87 ? -1.812 -7.217 1.650 1.00 98.12 87 LEU A CA 1
ATOM 709 C C . LEU A 1 87 ? -1.797 -6.493 2.999 1.00 98.12 87 LEU A C 1
ATOM 711 O O . LEU A 1 87 ? -2.538 -6.881 3.906 1.00 98.12 87 LEU A O 1
ATOM 715 N N . ILE A 1 88 ? -1.004 -5.425 3.122 1.00 97.88 88 ILE A N 1
ATOM 716 C CA . ILE A 1 88 ? -0.968 -4.585 4.325 1.00 97.88 88 ILE A CA 1
ATOM 717 C C . ILE A 1 88 ? -2.341 -3.949 4.565 1.00 97.88 88 ILE A C 1
ATOM 719 O O . ILE A 1 88 ? -2.879 -4.069 5.662 1.00 97.88 88 ILE A O 1
ATOM 723 N N . GLN A 1 89 ? -2.967 -3.375 3.535 1.00 98.25 89 GLN A N 1
ATOM 724 C CA . GLN A 1 89 ? -4.302 -2.781 3.659 1.00 98.25 89 GLN A CA 1
ATOM 725 C C . GLN A 1 89 ? -5.357 -3.800 4.109 1.00 98.25 89 GLN A C 1
ATOM 727 O O . GLN A 1 89 ? -6.166 -3.503 4.988 1.00 98.25 89 GLN A O 1
ATOM 732 N N . LYS A 1 90 ? -5.338 -5.019 3.552 1.00 98.38 90 LYS A N 1
ATOM 733 C CA . LYS A 1 90 ? -6.247 -6.102 3.969 1.00 98.38 90 LYS A CA 1
ATOM 734 C C . LYS A 1 90 ? -6.032 -6.496 5.428 1.00 98.38 90 LYS A C 1
ATOM 736 O O . LYS A 1 90 ? -7.002 -6.686 6.161 1.00 98.38 90 LYS A O 1
ATOM 741 N N . ARG A 1 91 ? -4.772 -6.603 5.858 1.00 98.31 91 ARG A N 1
ATOM 742 C CA . ARG A 1 91 ? -4.422 -6.886 7.254 1.00 98.31 91 ARG A CA 1
ATOM 743 C C . ARG A 1 91 ? -4.934 -5.786 8.181 1.00 98.31 91 ARG A C 1
ATOM 745 O O . ARG A 1 91 ? -5.560 -6.100 9.190 1.00 98.31 91 ARG A O 1
ATOM 752 N N . ASP A 1 92 ? -4.682 -4.526 7.849 1.00 98.44 92 ASP A N 1
ATOM 753 C CA . ASP A 1 92 ? -5.076 -3.391 8.683 1.00 98.44 92 ASP A CA 1
ATOM 754 C C . ASP A 1 92 ? -6.600 -3.283 8.785 1.00 98.44 92 ASP A C 1
ATOM 756 O O . ASP A 1 92 ? -7.131 -3.081 9.877 1.00 98.44 92 ASP A O 1
ATOM 760 N N . ALA A 1 93 ? -7.319 -3.524 7.685 1.00 98.50 93 ALA A N 1
ATOM 761 C CA . ALA A 1 93 ? -8.777 -3.602 7.690 1.00 98.50 93 ALA A CA 1
ATOM 762 C C . ALA A 1 93 ? -9.289 -4.693 8.648 1.00 98.50 93 ALA A C 1
ATOM 764 O O . ALA A 1 93 ? -10.145 -4.415 9.488 1.00 98.50 93 ALA A O 1
ATOM 765 N N . ALA A 1 94 ? -8.715 -5.900 8.595 1.00 98.44 94 ALA A N 1
ATOM 766 C CA . ALA A 1 94 ? -9.089 -6.997 9.489 1.00 98.44 94 ALA A CA 1
ATOM 767 C C . ALA A 1 94 ? -8.775 -6.693 10.967 1.00 98.44 94 ALA A C 1
ATOM 769 O O . ALA A 1 94 ? -9.563 -7.023 11.857 1.00 98.44 94 ALA A O 1
ATOM 770 N N . ILE A 1 95 ? -7.647 -6.030 11.249 1.00 98.50 95 ILE A N 1
ATOM 771 C CA . ILE A 1 95 ? -7.299 -5.580 12.605 1.00 98.50 95 ILE A CA 1
ATOM 772 C C . ILE A 1 95 ? -8.328 -4.566 13.105 1.00 98.50 95 ILE A C 1
ATOM 774 O O . ILE A 1 95 ? -8.811 -4.697 14.229 1.00 98.50 95 ILE A O 1
ATOM 778 N N . ILE A 1 96 ? -8.697 -3.587 12.278 1.00 98.38 96 ILE A N 1
ATOM 779 C CA . ILE A 1 96 ? -9.690 -2.570 12.633 1.00 98.38 96 ILE A CA 1
ATOM 780 C C . ILE A 1 96 ? -11.054 -3.214 12.902 1.00 98.38 96 ILE A C 1
ATOM 782 O O . ILE A 1 96 ? -11.711 -2.861 13.879 1.00 98.38 96 ILE A O 1
ATOM 786 N N . GLU A 1 97 ? -11.493 -4.162 12.074 1.00 98.56 97 GLU A N 1
ATOM 787 C CA . GLU A 1 97 ? -12.750 -4.889 12.296 1.00 98.56 97 GLU A CA 1
ATOM 788 C C . GLU A 1 97 ? -12.727 -5.698 13.595 1.00 98.56 97 GLU A C 1
ATOM 790 O O . GLU A 1 97 ? -13.666 -5.616 14.390 1.00 98.56 97 GLU A O 1
ATOM 795 N N . SER A 1 98 ? -11.627 -6.405 13.862 1.00 98.50 98 SER A N 1
ATOM 796 C CA . SER A 1 98 ? -11.427 -7.140 15.113 1.00 98.50 98 SER A CA 1
ATOM 797 C C . SER A 1 98 ? -11.467 -6.211 16.333 1.00 98.50 98 SER A C 1
ATOM 799 O O . SER A 1 98 ? -12.176 -6.478 17.305 1.00 98.50 98 SER A O 1
ATOM 801 N N . GLN A 1 99 ? -10.788 -5.062 16.265 1.00 98.44 99 GLN A N 1
ATOM 802 C CA . GLN A 1 99 ? -10.799 -4.059 17.331 1.00 98.44 99 GLN A CA 1
ATOM 803 C C . GLN A 1 99 ? -12.192 -3.461 17.545 1.00 98.44 99 GLN A C 1
ATOM 805 O O . GLN A 1 99 ? -12.626 -3.326 18.687 1.00 98.44 99 GLN A O 1
ATOM 810 N N . LYS A 1 100 ? -12.926 -3.149 16.470 1.00 98.56 100 LYS A N 1
ATOM 811 C CA . LYS A 1 100 ? -14.322 -2.690 16.560 1.00 98.56 100 LYS A CA 1
ATOM 812 C C . LYS A 1 100 ? -15.198 -3.723 17.262 1.00 98.56 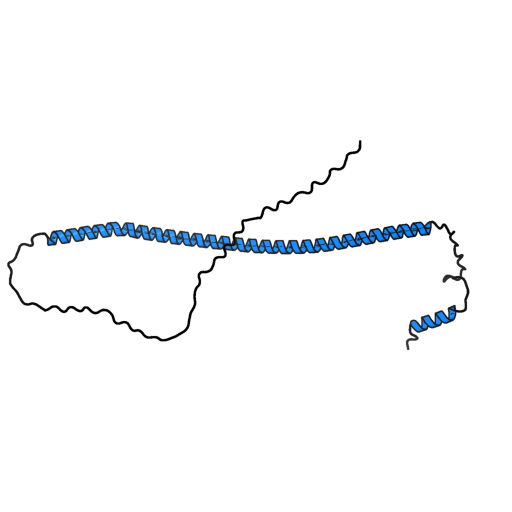100 LYS A C 1
ATOM 814 O O . LYS A 1 100 ? -15.987 -3.358 18.133 1.00 98.56 100 LYS A O 1
ATOM 819 N N . HIS A 1 101 ? -15.040 -5.000 16.920 1.00 98.50 101 HIS A N 1
ATOM 820 C CA . HIS A 1 101 ? -15.783 -6.079 17.560 1.00 98.50 101 HIS A CA 1
ATOM 821 C C . HIS A 1 101 ? -15.442 -6.201 19.052 1.00 98.50 101 HIS A C 1
ATOM 823 O O . HIS A 1 101 ? -16.346 -6.260 19.883 1.00 98.50 101 HIS A O 1
ATOM 829 N N . ALA A 1 102 ? -14.154 -6.160 19.404 1.00 98.44 102 ALA A N 1
ATOM 830 C CA . ALA A 1 102 ? -13.706 -6.197 20.794 1.00 98.44 102 ALA A CA 1
ATOM 831 C C . ALA A 1 102 ? -14.253 -5.013 21.609 1.00 98.44 102 ALA A C 1
ATOM 833 O O . ALA A 1 102 ? -14.748 -5.203 22.718 1.00 98.44 102 ALA A O 1
ATOM 834 N N . ILE A 1 103 ? -14.241 -3.798 21.048 1.00 98.19 103 ILE A N 1
ATOM 835 C CA . ILE A 1 103 ? -14.820 -2.610 21.692 1.00 98.19 103 ILE A CA 1
ATOM 836 C C . ILE A 1 103 ? -16.319 -2.803 21.938 1.00 98.19 103 ILE A C 1
ATOM 838 O O . ILE A 1 103 ? -16.788 -2.524 23.039 1.00 98.19 103 ILE A O 1
ATOM 842 N N . ALA A 1 104 ? -17.066 -3.315 20.957 1.00 98.38 104 ALA A N 1
ATOM 843 C CA . ALA A 1 104 ? -18.497 -3.565 21.114 1.00 98.38 104 ALA A CA 1
ATOM 844 C C . ALA A 1 104 ? -18.787 -4.590 22.227 1.00 98.38 104 ALA A C 1
ATOM 846 O O . ALA A 1 104 ? -19.689 -4.384 23.041 1.00 98.38 104 ALA A O 1
ATOM 847 N N . GLN A 1 105 ? -17.992 -5.663 22.314 1.00 98.38 105 GLN A N 1
ATOM 848 C CA . GLN A 1 105 ? -18.100 -6.641 23.400 1.00 98.38 105 GLN A CA 1
ATOM 849 C C . GLN A 1 105 ? -17.801 -6.013 24.768 1.00 98.38 105 GLN A C 1
ATOM 851 O O . GLN A 1 105 ? -18.548 -6.232 25.722 1.00 98.38 105 GLN A O 1
ATOM 856 N N . LEU A 1 106 ? -16.744 -5.201 24.864 1.00 98.50 106 LEU A N 1
ATOM 857 C CA . LEU A 1 106 ? -16.379 -4.509 26.101 1.00 98.50 106 LEU A CA 1
ATOM 858 C C . LEU A 1 106 ? -17.456 -3.512 26.536 1.00 98.50 106 LEU A C 1
ATOM 860 O O . LEU A 1 106 ? -17.788 -3.454 27.717 1.00 98.50 106 LEU A O 1
ATOM 864 N N . GLN A 1 107 ? -18.049 -2.770 25.601 1.00 98.25 107 GLN A N 1
ATOM 865 C CA . GLN A 1 107 ? -19.157 -1.856 25.885 1.00 98.25 107 GLN A CA 1
ATOM 866 C C . GLN A 1 107 ? -20.390 -2.600 26.410 1.00 98.25 107 GLN A C 1
ATOM 868 O O . GLN A 1 107 ? -21.021 -2.150 27.368 1.00 98.25 107 GLN A O 1
ATOM 873 N N . LEU A 1 108 ? -20.713 -3.761 25.833 1.00 98.19 108 LEU A N 1
ATOM 874 C CA . LEU A 1 108 ? -21.819 -4.598 26.299 1.00 98.19 108 LEU A CA 1
ATOM 875 C C . LEU A 1 108 ? -21.555 -5.163 27.702 1.00 98.19 108 LEU A C 1
ATOM 877 O O . LEU A 1 108 ? -22.442 -5.126 28.561 1.00 98.19 108 LEU A O 1
ATOM 881 N N . ALA A 1 109 ? -20.338 -5.647 27.958 1.00 97.50 109 ALA A N 1
ATOM 882 C CA . ALA A 1 109 ? -19.935 -6.134 29.273 1.00 97.50 109 ALA A CA 1
ATOM 883 C C . ALA A 1 109 ? -19.991 -5.017 30.325 1.00 97.50 109 ALA A C 1
ATOM 885 O O . ALA A 1 109 ? -20.575 -5.214 31.391 1.00 97.50 109 ALA A O 1
ATOM 886 N N . LEU A 1 110 ? -19.470 -3.830 30.001 1.00 97.94 110 LEU A N 1
ATOM 887 C CA . LEU A 1 110 ? -19.499 -2.664 30.881 1.00 97.94 110 LEU A CA 1
ATOM 888 C C . LEU A 1 110 ? -20.936 -2.236 31.199 1.00 97.94 110 LEU A C 1
ATOM 890 O O . LEU A 1 110 ? -21.269 -2.035 32.362 1.00 97.94 110 LEU A O 1
ATOM 894 N N . GLY A 1 111 ? -21.811 -2.170 30.192 1.00 98.06 111 GLY A N 1
ATOM 895 C CA . GLY A 1 111 ? -23.222 -1.844 30.401 1.00 98.06 111 GLY A CA 1
ATOM 896 C C . GLY A 1 111 ? -23.950 -2.886 31.255 1.00 98.06 111 GLY A C 1
ATOM 897 O O . GLY A 1 111 ? -24.801 -2.541 32.073 1.00 98.06 111 GLY A O 1
ATOM 898 N N . THR A 1 112 ? -23.592 -4.164 31.118 1.00 97.25 112 THR A N 1
ATOM 899 C CA . THR A 1 112 ? -24.131 -5.241 31.963 1.00 97.25 112 THR A CA 1
ATOM 900 C C . THR A 1 112 ? -23.652 -5.103 33.408 1.00 97.25 112 THR A C 1
ATOM 902 O O . THR A 1 112 ? -24.459 -5.201 34.333 1.00 97.25 112 THR A O 1
ATOM 905 N N . GLN A 1 113 ? -22.362 -4.821 33.614 1.00 96.69 113 GLN A N 1
ATOM 906 C CA . GLN A 1 113 ? -21.796 -4.574 34.941 1.00 96.69 113 GLN A CA 1
ATOM 907 C C . GLN A 1 113 ? -22.412 -3.337 35.597 1.00 96.69 113 GLN A C 1
ATOM 909 O O . GLN A 1 113 ? -22.776 -3.395 36.767 1.00 96.69 113 GLN A O 1
ATOM 914 N N . GLN A 1 114 ? -22.602 -2.250 34.847 1.00 97.12 114 GLN A N 1
ATOM 915 C CA . GLN A 1 114 ? -23.234 -1.037 35.356 1.00 97.12 114 GLN A CA 1
ATOM 916 C C . GLN A 1 114 ? -24.669 -1.310 35.825 1.00 97.12 114 GLN A C 1
ATOM 918 O O . GLN A 1 114 ? -25.017 -0.951 36.946 1.00 97.12 114 GLN A O 1
ATOM 923 N N . LYS A 1 115 ? -25.475 -2.028 35.032 1.00 96.44 115 LYS A N 1
ATOM 924 C CA . LYS A 1 115 ? -26.834 -2.430 35.439 1.00 96.44 115 LYS A CA 1
ATOM 925 C C . LYS A 1 115 ? -26.837 -3.322 36.679 1.00 96.44 115 LYS A C 1
ATOM 927 O O . LYS A 1 115 ? -27.701 -3.170 37.536 1.00 96.44 115 LYS A O 1
ATOM 932 N N . ALA A 1 116 ? -25.886 -4.250 36.787 1.00 95.06 116 ALA A N 1
ATOM 933 C CA . ALA A 1 116 ? -25.759 -5.101 37.968 1.00 95.06 116 ALA A CA 1
ATOM 934 C C . ALA A 1 116 ? -25.427 -4.274 39.221 1.00 95.06 116 ALA A C 1
ATOM 936 O O . ALA A 1 116 ? -26.032 -4.480 40.270 1.00 95.06 116 ALA A O 1
ATOM 937 N N . VAL A 1 117 ? -24.518 -3.304 39.100 1.00 94.81 117 VAL A N 1
ATOM 938 C CA . VAL A 1 117 ? -24.176 -2.370 40.181 1.00 94.81 117 VAL A CA 1
ATOM 939 C C . VAL A 1 117 ? -25.387 -1.522 40.572 1.00 94.81 117 VAL A C 1
ATOM 941 O O . VAL A 1 117 ? -25.720 -1.454 41.752 1.00 94.81 117 VAL A O 1
ATOM 944 N N . GLU A 1 118 ? -26.090 -0.936 39.602 1.00 94.75 118 GLU A N 1
ATOM 945 C CA . GLU A 1 118 ? -27.320 -0.172 39.844 1.00 94.75 118 GLU A CA 1
ATOM 946 C C . GLU A 1 118 ? -28.387 -1.025 40.548 1.00 94.75 118 GLU A C 1
ATOM 948 O O . GLU A 1 118 ? -28.991 -0.562 41.511 1.00 94.75 118 GLU A O 1
ATOM 953 N N . SER A 1 119 ? -28.576 -2.288 40.145 1.00 93.81 119 SER A N 1
ATOM 954 C CA . SER A 1 119 ? -29.489 -3.222 40.824 1.00 93.81 119 SER A CA 1
ATOM 955 C C . SER A 1 119 ? -29.075 -3.468 42.272 1.00 93.81 119 SER A C 1
ATOM 957 O O . SER A 1 119 ? -29.917 -3.387 43.159 1.00 93.81 119 SER A O 1
ATOM 959 N N . ILE A 1 120 ? -27.785 -3.711 42.537 1.00 91.81 120 ILE A N 1
ATOM 960 C CA . ILE A 1 120 ? -27.283 -3.912 43.903 1.00 91.81 120 ILE A CA 1
ATOM 961 C C . ILE A 1 120 ? -27.577 -2.678 44.758 1.00 91.81 120 ILE A C 1
ATOM 963 O O . ILE A 1 120 ? -28.089 -2.829 45.861 1.00 91.81 120 ILE A O 1
ATOM 967 N N . PHE A 1 121 ? -27.303 -1.466 44.271 1.00 90.25 121 PHE A N 1
ATOM 968 C CA . PHE A 1 121 ? -27.567 -0.247 45.041 1.00 90.25 121 PHE A CA 1
ATOM 969 C C . PHE A 1 121 ? -29.066 0.023 45.238 1.00 90.25 121 PHE A C 1
ATOM 971 O O . PHE A 1 121 ? -29.475 0.375 46.347 1.00 90.25 121 PHE A O 1
ATOM 978 N N . ASN A 1 122 ? -29.886 -0.196 44.207 1.00 89.50 122 ASN A N 1
ATOM 979 C CA . ASN A 1 122 ? -31.337 -0.009 44.274 1.00 89.50 122 ASN A CA 1
ATOM 980 C C . ASN A 1 122 ? -32.021 -1.033 45.196 1.00 89.50 122 ASN A C 1
ATOM 982 O O . ASN A 1 122 ? -32.979 -0.683 45.883 1.00 89.50 122 ASN A O 1
ATOM 986 N N . ASP A 1 123 ? -31.521 -2.270 45.259 1.00 85.94 123 ASP A N 1
ATOM 987 C CA . ASP A 1 123 ? -32.084 -3.333 46.100 1.00 85.94 123 ASP A CA 1
ATOM 988 C C . ASP A 1 123 ? -31.506 -3.342 47.525 1.00 85.94 123 ASP A C 1
ATOM 990 O O . ASP A 1 123 ? -32.210 -3.678 48.486 1.00 85.94 123 ASP A O 1
ATOM 994 N N . ALA A 1 124 ? -30.233 -2.972 47.698 1.00 81.75 124 ALA A N 1
ATOM 995 C CA . ALA A 1 124 ? -29.554 -3.020 48.993 1.00 81.75 124 ALA A CA 1
ATOM 996 C C . ALA A 1 124 ? -30.011 -1.908 49.939 1.00 81.75 124 ALA A C 1
ATOM 998 O O . ALA A 1 124 ? -30.196 -2.176 51.124 1.00 81.75 124 ALA A O 1
ATOM 999 N N . ALA A 1 125 ? -30.241 -0.687 49.446 1.00 77.69 125 ALA A N 1
ATOM 1000 C CA . ALA A 1 125 ? -30.705 0.425 50.279 1.00 77.69 125 ALA A CA 1
ATOM 1001 C C . ALA A 1 125 ? -32.036 0.124 51.014 1.00 77.69 125 ALA A C 1
ATOM 1003 O O . ALA A 1 125 ? -32.057 0.192 52.246 1.00 77.69 125 ALA A O 1
ATOM 1004 N N . PRO A 1 126 ? -33.125 -0.302 50.338 1.00 81.69 126 PRO A N 1
ATOM 1005 C CA . PRO A 1 126 ? -34.375 -0.637 51.020 1.00 81.69 126 PRO A CA 1
ATOM 1006 C C . PRO A 1 126 ? -34.278 -1.921 51.855 1.00 81.69 126 PRO A C 1
ATOM 1008 O O . PRO A 1 126 ? -35.011 -2.066 52.834 1.00 81.69 126 PRO A O 1
ATOM 1011 N N . ARG A 1 127 ? -33.399 -2.874 51.506 1.00 82.88 127 ARG A N 1
ATOM 1012 C CA . ARG A 1 127 ? -33.149 -4.058 52.348 1.00 82.88 127 ARG A CA 1
ATOM 1013 C C . ARG A 1 127 ? -32.471 -3.682 53.661 1.00 82.88 127 ARG A C 1
ATOM 1015 O O . ARG A 1 127 ? -32.996 -4.039 54.712 1.00 82.88 127 ARG A O 1
ATOM 1022 N N . MET A 1 128 ? -31.386 -2.913 53.606 1.00 83.38 128 MET A N 1
ATOM 1023 C CA . MET A 1 128 ? -30.682 -2.442 54.800 1.00 83.38 128 MET A CA 1
ATOM 1024 C C . MET A 1 128 ? -31.588 -1.584 55.686 1.00 83.38 128 MET A C 1
ATOM 1026 O O . MET A 1 128 ? -31.570 -1.741 56.903 1.00 83.38 128 MET A O 1
ATOM 1030 N N . GLU A 1 129 ? -32.439 -0.733 55.106 1.00 85.50 129 GLU A N 1
ATOM 1031 C CA . GLU A 1 129 ? -33.397 0.062 55.883 1.00 85.50 129 GLU A CA 1
ATOM 1032 C C . GLU A 1 129 ? -34.437 -0.816 56.604 1.00 85.50 129 GLU A C 1
ATOM 1034 O O . GLU A 1 129 ? -34.756 -0.578 57.772 1.00 85.50 129 GLU A O 1
ATOM 1039 N N . ARG A 1 130 ? -34.957 -1.861 55.943 1.00 87.88 130 ARG A N 1
ATOM 1040 C CA . ARG A 1 130 ? -35.875 -2.825 56.577 1.00 87.88 130 ARG A CA 1
ATOM 1041 C C . ARG A 1 130 ? -35.191 -3.615 57.689 1.00 87.88 130 ARG A C 1
ATOM 1043 O O . ARG A 1 130 ? -35.799 -3.816 58.737 1.00 87.88 130 ARG A O 1
ATOM 1050 N N . GLU A 1 131 ? -33.949 -4.042 57.480 1.00 88.00 131 GLU A N 1
ATOM 1051 C CA . GLU A 1 131 ? -33.162 -4.760 58.487 1.00 88.00 131 GLU A CA 1
ATOM 1052 C C . GLU A 1 131 ? -32.857 -3.878 59.702 1.00 88.00 131 GLU A C 1
ATOM 1054 O O . GLU A 1 131 ? -33.033 -4.330 60.834 1.00 88.00 131 GLU A O 1
ATOM 1059 N N . LEU A 1 132 ? -32.508 -2.605 59.489 1.00 87.75 132 LEU A N 1
ATOM 1060 C CA . LEU A 1 132 ? -32.324 -1.620 60.558 1.00 87.75 132 LEU A CA 1
ATOM 1061 C C . LEU A 1 132 ? -33.609 -1.398 61.359 1.00 87.75 132 LEU A C 1
ATOM 1063 O O . LEU A 1 132 ? -33.573 -1.479 62.583 1.00 87.75 132 LEU A O 1
ATOM 1067 N N . LYS A 1 133 ? -34.755 -1.195 60.695 1.00 90.00 133 LYS A N 1
ATOM 1068 C CA . LYS A 1 133 ? -36.057 -1.055 61.377 1.00 90.00 133 LYS A CA 1
ATOM 1069 C C . LYS A 1 133 ? -36.433 -2.313 62.159 1.00 90.00 133 LYS A C 1
ATOM 1071 O O . LYS A 1 133 ? -36.9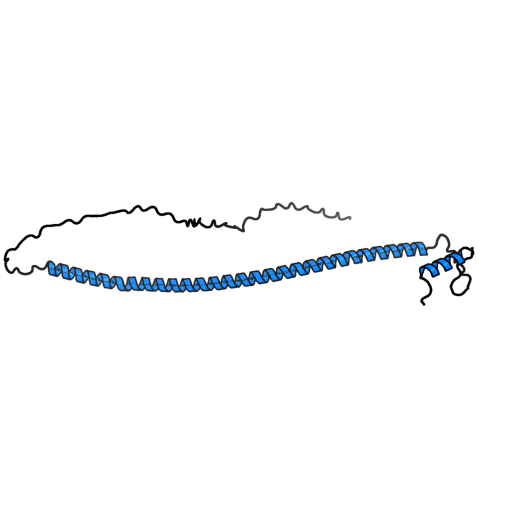32 -2.217 63.278 1.00 90.00 133 LYS A O 1
ATOM 1076 N N . ALA A 1 134 ? -36.178 -3.496 61.600 1.00 88.81 134 ALA A N 1
ATOM 1077 C CA . ALA A 1 134 ? -36.420 -4.763 62.285 1.00 88.81 134 ALA A CA 1
ATOM 1078 C C . ALA A 1 134 ? -35.496 -4.948 63.502 1.00 88.81 134 ALA A C 1
ATOM 1080 O O . ALA A 1 134 ? -35.935 -5.446 64.539 1.00 88.81 134 ALA A O 1
ATOM 1081 N N . ALA A 1 135 ? -34.232 -4.532 63.401 1.00 87.44 135 ALA A N 1
ATOM 1082 C CA . ALA A 1 135 ? -33.287 -4.547 64.512 1.00 87.44 135 ALA A CA 1
ATOM 1083 C C . ALA A 1 135 ? -33.678 -3.537 65.603 1.00 87.44 135 ALA A C 1
ATOM 1085 O O . ALA A 1 135 ? -33.690 -3.893 66.779 1.00 87.44 135 ALA A O 1
ATOM 1086 N N . GLU A 1 136 ? -34.075 -2.318 65.233 1.0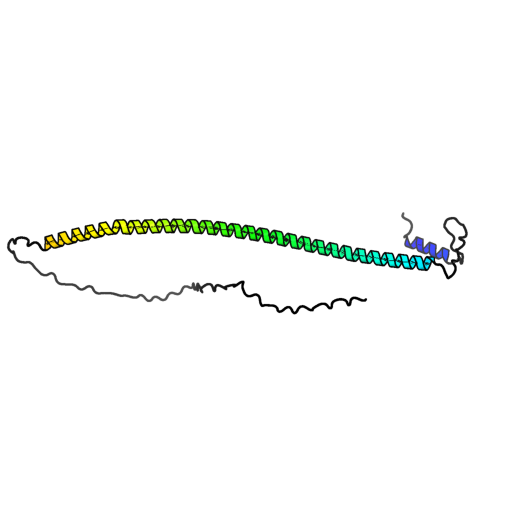0 87.94 136 GLU A N 1
ATOM 1087 C CA . GLU A 1 136 ? -34.558 -1.295 66.167 1.00 87.94 136 GLU A CA 1
ATOM 1088 C C . GLU A 1 136 ? -35.820 -1.761 66.908 1.00 87.94 136 GLU A C 1
ATOM 1090 O O . GLU A 1 136 ? -35.915 -1.607 68.126 1.00 87.94 136 GLU A O 1
ATOM 1095 N N . ALA A 1 137 ? -36.762 -2.399 66.203 1.00 86.19 137 ALA A N 1
ATOM 1096 C CA . ALA A 1 137 ? -37.957 -2.986 66.806 1.00 86.19 137 ALA A CA 1
ATOM 1097 C C . ALA A 1 137 ? -37.606 -4.078 67.831 1.00 86.19 137 ALA A C 1
ATOM 1099 O O . ALA A 1 137 ? -38.117 -4.045 68.950 1.00 86.19 137 ALA A O 1
ATOM 1100 N N . LYS A 1 138 ? -36.678 -4.986 67.497 1.00 89.19 138 LYS A N 1
ATOM 1101 C CA . LYS A 1 138 ? -36.182 -6.014 68.431 1.00 89.19 138 LYS A CA 1
ATOM 1102 C C . LYS A 1 138 ? -35.498 -5.409 69.656 1.00 89.19 138 LYS A C 1
ATOM 1104 O O . LYS A 1 138 ? -35.693 -5.893 70.766 1.00 89.19 138 LYS A O 1
ATOM 1109 N N . VAL A 1 139 ? -34.702 -4.357 69.471 1.00 85.88 139 VAL A N 1
ATOM 1110 C CA . VAL A 1 139 ? -34.039 -3.657 70.581 1.00 85.88 139 VAL A CA 1
ATOM 1111 C C . VAL A 1 139 ? -35.070 -2.969 71.479 1.00 85.88 139 VAL A C 1
ATOM 1113 O O . VAL A 1 139 ? -34.972 -3.080 72.698 1.00 85.88 139 VAL A O 1
ATOM 1116 N N . ARG A 1 140 ? -36.097 -2.322 70.912 1.00 83.06 140 ARG A N 1
ATOM 1117 C CA . ARG A 1 140 ? -37.204 -1.752 71.697 1.00 83.06 140 ARG A CA 1
ATOM 1118 C C . ARG A 1 140 ? -37.975 -2.815 72.473 1.00 83.06 140 ARG A C 1
ATOM 1120 O O . ARG A 1 140 ? -38.270 -2.582 73.637 1.00 83.06 140 ARG A O 1
ATOM 1127 N N . GLU A 1 141 ? -38.254 -3.967 71.871 1.00 79.88 141 GLU A N 1
ATOM 1128 C CA . GLU A 1 141 ? -38.922 -5.088 72.545 1.00 79.88 141 GLU A CA 1
ATOM 1129 C C . GLU A 1 141 ? -38.070 -5.668 73.690 1.00 79.88 141 GLU A C 1
ATOM 1131 O O . GLU A 1 141 ? -38.584 -5.992 74.760 1.00 79.88 141 GLU A O 1
ATOM 1136 N N . ALA A 1 142 ? -36.748 -5.736 73.514 1.00 76.06 142 ALA A N 1
ATOM 1137 C CA . ALA A 1 142 ? -35.826 -6.155 74.570 1.00 76.06 142 ALA A CA 1
ATOM 1138 C C . ALA A 1 142 ? -35.707 -5.128 75.713 1.00 76.06 142 ALA A C 1
ATOM 1140 O O . ALA A 1 142 ? -35.457 -5.507 76.856 1.00 76.06 142 ALA A O 1
ATOM 1141 N N . LEU A 1 143 ? -35.873 -3.836 75.412 1.00 73.62 143 LEU A N 1
ATOM 1142 C CA . LEU A 1 143 ? -35.808 -2.737 76.382 1.00 73.62 143 LEU A CA 1
ATOM 1143 C C . LEU A 1 143 ? -37.156 -2.434 77.048 1.00 73.62 143 LEU A C 1
ATOM 1145 O O . LEU A 1 143 ? -37.178 -1.784 78.094 1.00 73.62 143 LEU A O 1
ATOM 1149 N N . THR A 1 144 ? -38.281 -2.886 76.486 1.00 66.88 144 THR A N 1
ATOM 1150 C CA . THR A 1 144 ? -39.562 -2.825 77.192 1.00 66.88 144 THR A CA 1
ATOM 1151 C C . THR A 1 144 ? -39.496 -3.726 78.423 1.00 66.88 144 THR A C 1
ATOM 1153 O O . THR A 1 144 ? -39.193 -4.913 78.285 1.00 66.88 144 THR A O 1
ATOM 1156 N N . PRO A 1 145 ? -39.766 -3.199 79.634 1.00 55.00 145 PRO A N 1
ATOM 1157 C CA . PRO A 1 145 ? -39.694 -3.981 80.855 1.00 55.00 145 PRO A CA 1
ATOM 1158 C C . PRO A 1 145 ? -40.737 -5.090 80.775 1.00 55.00 145 PRO A C 1
ATOM 1160 O O . PRO A 1 145 ? -41.937 -4.866 80.934 1.00 55.00 145 PRO A O 1
ATOM 1163 N N . ARG A 1 146 ? -40.267 -6.307 80.495 1.00 55.88 146 ARG A N 1
ATOM 1164 C CA . ARG A 1 146 ? -41.060 -7.521 80.628 1.00 55.88 146 ARG A CA 1
ATOM 1165 C C . ARG A 1 146 ? -41.480 -7.567 82.094 1.00 55.88 146 ARG A C 1
ATOM 1167 O O . ARG A 1 146 ? -40.625 -7.709 82.966 1.00 55.88 146 ARG A O 1
ATOM 1174 N N . GLY A 1 147 ? -42.769 -7.353 82.361 1.00 47.25 147 GLY A N 1
ATOM 1175 C CA . GLY A 1 147 ? -43.327 -7.458 83.705 1.00 47.25 147 GLY A CA 1
ATOM 1176 C C . GLY A 1 147 ? -42.821 -8.743 84.351 1.00 47.25 147 GLY A C 1
ATOM 1177 O O . GLY A 1 147 ? -42.944 -9.814 83.764 1.00 47.25 147 GLY A O 1
ATOM 1178 N N . ILE A 1 148 ? -42.161 -8.598 85.495 1.00 44.59 148 ILE A N 1
ATOM 1179 C CA . ILE A 1 148 ? -41.461 -9.657 86.220 1.00 44.59 148 ILE A CA 1
ATOM 1180 C C . ILE A 1 148 ? -42.488 -10.688 86.717 1.00 44.59 148 ILE A C 1
ATOM 1182 O O . ILE A 1 148 ? -43.333 -10.319 87.534 1.00 44.59 148 ILE A O 1
ATOM 1186 N N . PRO A 1 149 ? -42.404 -11.983 86.357 1.00 48.38 149 PRO A N 1
ATOM 1187 C CA . PRO A 1 149 ? -42.722 -13.044 87.292 1.00 48.38 149 PRO A CA 1
ATOM 1188 C C . PRO A 1 149 ? -41.437 -13.448 88.038 1.00 48.38 149 PRO A C 1
ATOM 1190 O O . PRO A 1 149 ? -40.359 -13.560 87.458 1.00 48.38 149 PRO A O 1
ATOM 1193 N N . ALA A 1 150 ? -41.574 -13.595 89.352 1.00 38.25 150 ALA A N 1
ATOM 1194 C CA . ALA A 1 150 ? -40.532 -13.789 90.360 1.00 38.25 150 ALA A CA 1
ATOM 1195 C C . ALA A 1 150 ? -39.456 -14.866 90.047 1.00 38.25 150 ALA A C 1
ATOM 1197 O O . ALA A 1 150 ? -39.724 -15.828 89.325 1.00 38.25 150 ALA A O 1
ATOM 1198 N N . PRO A 1 151 ? -38.247 -14.750 90.641 1.00 45.62 151 PRO A N 1
ATOM 1199 C CA . PRO A 1 151 ? -37.123 -15.640 90.371 1.00 45.62 151 PRO A CA 1
ATOM 1200 C C . PRO A 1 151 ? -37.259 -16.966 91.132 1.00 45.62 151 PRO A C 1
ATOM 1202 O O . PRO A 1 151 ? -37.470 -16.982 92.343 1.00 45.62 151 PRO A O 1
ATOM 1205 N N . SER A 1 152 ? -37.062 -18.087 90.438 1.00 41.38 152 SER A N 1
ATOM 1206 C CA . SER A 1 152 ? -36.715 -19.376 91.052 1.00 41.38 152 SER A CA 1
ATOM 1207 C C . SER A 1 152 ? -35.261 -19.702 90.697 1.00 41.38 152 SER A C 1
ATOM 1209 O O . SER A 1 152 ? -34.859 -19.648 89.538 1.00 41.38 152 SER A O 1
ATOM 1211 N N . ALA A 1 153 ? -34.458 -19.923 91.736 1.00 45.53 153 ALA A N 1
ATOM 1212 C CA . ALA A 1 153 ? -33.001 -20.055 91.711 1.00 45.53 153 ALA A CA 1
ATOM 1213 C C . ALA A 1 153 ? -32.543 -21.518 91.395 1.00 45.53 153 ALA A C 1
ATOM 1215 O O . ALA A 1 153 ? -33.375 -22.322 90.979 1.00 45.53 153 ALA A O 1
ATOM 1216 N N . PRO A 1 154 ? -31.251 -21.899 91.525 1.00 55.50 154 PRO A N 1
ATOM 1217 C CA . PRO A 1 154 ? -30.342 -22.140 90.396 1.00 55.50 154 PRO A CA 1
ATOM 1218 C C . PRO A 1 154 ? -29.752 -23.575 90.357 1.00 55.50 154 PRO A C 1
ATOM 1220 O O . PRO A 1 154 ? -29.808 -24.311 91.338 1.00 55.50 154 PRO A O 1
ATOM 1223 N N . ALA A 1 155 ? -29.116 -23.972 89.247 1.00 40.03 155 ALA A N 1
ATOM 1224 C CA . ALA A 1 155 ? -28.297 -25.195 89.153 1.00 40.03 155 ALA A CA 1
ATOM 1225 C C . ALA A 1 155 ? -27.201 -25.024 88.062 1.00 40.03 155 ALA A C 1
ATOM 1227 O O . ALA A 1 155 ? -27.333 -24.126 87.232 1.00 40.03 155 ALA A O 1
ATOM 1228 N N . PRO A 1 156 ? -26.081 -25.777 88.084 1.00 51.72 156 PRO A N 1
ATOM 1229 C CA . PRO A 1 156 ? -24.772 -25.228 88.422 1.00 51.72 156 PRO A CA 1
ATOM 1230 C C . PRO A 1 156 ? -23.772 -25.144 87.255 1.00 51.72 156 PRO A C 1
ATOM 1232 O O . PRO A 1 156 ? -23.988 -25.637 86.151 1.00 51.72 156 PRO A O 1
ATOM 1235 N N . ALA A 1 157 ? -22.655 -24.485 87.567 1.00 50.16 157 ALA A N 1
ATOM 1236 C CA . ALA A 1 157 ? -21.537 -24.127 86.707 1.00 50.16 157 ALA A CA 1
ATOM 1237 C C . ALA A 1 157 ? -20.868 -25.315 85.986 1.00 50.16 157 ALA A C 1
ATOM 1239 O O . ALA A 1 157 ? -20.338 -26.227 86.619 1.00 50.16 157 ALA A O 1
ATOM 1240 N N . GLY A 1 158 ? -20.819 -25.229 84.654 1.00 41.88 158 GLY A N 1
ATOM 1241 C CA . GLY A 1 158 ? -19.924 -25.996 83.791 1.00 41.88 158 GLY A CA 1
ATOM 1242 C C . GLY A 1 158 ? -18.678 -25.176 83.461 1.00 41.88 158 GLY A C 1
ATOM 1243 O O . GLY A 1 158 ? -18.765 -24.089 82.895 1.00 41.88 158 GLY A O 1
ATOM 1244 N N . LEU A 1 159 ? -17.536 -25.712 83.874 1.00 44.53 159 LEU A N 1
ATOM 1245 C CA . LEU A 1 159 ? -16.185 -25.172 83.792 1.00 44.53 159 LEU A CA 1
ATOM 1246 C C . LEU A 1 159 ? -15.732 -24.920 82.336 1.00 44.53 159 LEU A C 1
ATOM 1248 O O . LEU A 1 159 ? -15.972 -25.726 81.441 1.00 44.53 159 LEU A O 1
ATOM 1252 N N . VAL A 1 160 ? -15.024 -23.809 82.139 1.00 53.56 160 VAL A N 1
ATOM 1253 C CA . VAL A 1 160 ? -14.287 -23.403 80.929 1.00 53.56 160 VAL A CA 1
ATOM 1254 C C . VAL A 1 160 ? -13.307 -24.471 80.418 1.00 53.56 160 VAL A C 1
ATOM 1256 O O . VAL A 1 160 ? -12.589 -25.082 81.206 1.00 53.56 160 VAL A O 1
ATOM 1259 N N . SER A 1 161 ? -13.167 -24.599 79.092 1.00 38.28 161 SER A N 1
ATOM 1260 C CA . SER A 1 161 ? -11.922 -25.087 78.485 1.00 38.28 161 SER A CA 1
ATOM 1261 C C . SER A 1 161 ? -11.553 -24.270 77.249 1.00 38.28 161 SER A C 1
ATOM 1263 O O . SER A 1 161 ? -12.322 -24.114 76.301 1.00 38.28 161 SER A O 1
ATOM 1265 N N . PHE A 1 162 ? -10.361 -23.694 77.340 1.00 44.28 162 PHE A N 1
ATOM 1266 C CA . PHE A 1 162 ? -9.734 -22.738 76.447 1.00 44.28 162 PHE A CA 1
ATOM 1267 C C . PHE A 1 162 ? -8.897 -23.530 75.433 1.00 44.28 162 PHE A C 1
ATOM 1269 O O . PHE A 1 162 ? -7.823 -24.025 75.760 1.00 44.28 162 PHE A O 1
ATOM 1276 N N . GLY A 1 163 ? -9.399 -23.699 74.210 1.00 37.62 163 GLY A N 1
ATOM 1277 C CA . GLY A 1 163 ? -8.721 -24.439 73.140 1.00 37.62 163 GLY A CA 1
ATOM 1278 C C . GLY A 1 163 ? -7.941 -23.527 72.198 1.00 37.62 163 GLY A C 1
ATOM 1279 O O . GLY A 1 163 ? -8.268 -23.437 71.020 1.00 37.62 163 GLY A O 1
ATOM 1280 N N . GLY A 1 164 ? -6.934 -22.818 72.709 1.00 44.12 164 GLY A N 1
ATOM 1281 C CA . GLY A 1 164 ? -5.952 -22.141 71.866 1.00 44.12 164 GLY A CA 1
ATOM 1282 C C . GLY A 1 164 ? -4.934 -23.148 71.336 1.00 44.12 164 GLY A C 1
ATOM 1283 O O . GLY A 1 164 ? -4.195 -23.730 72.122 1.00 44.12 164 GLY A O 1
ATOM 1284 N N . SER A 1 165 ? -4.870 -23.350 70.018 1.00 36.84 165 SER A N 1
ATOM 1285 C CA . SER A 1 165 ? -3.709 -23.949 69.344 1.00 36.84 165 SER A CA 1
ATOM 1286 C C . SER A 1 165 ? -3.694 -23.611 67.850 1.00 36.84 165 SER A C 1
ATOM 1288 O O . SER A 1 165 ? -4.506 -24.085 67.063 1.00 36.84 165 SER A O 1
ATOM 1290 N N . ARG A 1 166 ? -2.715 -22.795 67.466 1.00 46.78 166 ARG A N 1
ATOM 1291 C CA . ARG A 1 166 ? -2.144 -22.625 66.118 1.00 46.78 166 ARG A CA 1
ATOM 1292 C C . ARG A 1 166 ? -0.624 -22.502 66.358 1.00 46.78 166 ARG A C 1
ATOM 1294 O O . ARG A 1 166 ? -0.287 -21.959 67.410 1.00 46.78 166 ARG A O 1
ATOM 1301 N N . PRO A 1 167 ? 0.314 -22.853 65.454 1.00 46.50 167 PRO A N 1
ATOM 1302 C CA . PRO A 1 167 ? 0.280 -23.672 64.236 1.00 46.50 167 PRO A CA 1
ATOM 1303 C C . PRO A 1 167 ? 1.207 -24.913 64.325 1.00 46.50 167 PRO A C 1
ATOM 1305 O O . PRO A 1 167 ? 2.134 -24.962 65.128 1.00 46.50 167 PRO A O 1
ATOM 1308 N N . SER A 1 168 ? 1.065 -25.862 63.399 1.00 42.69 168 SE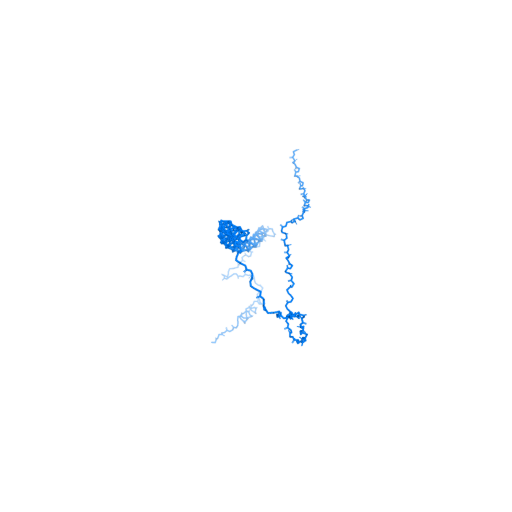R A N 1
ATOM 1309 C CA . SER A 1 168 ? 2.157 -26.781 63.044 1.00 42.69 168 SER A CA 1
ATOM 1310 C C . SER A 1 168 ? 2.497 -26.603 61.569 1.00 42.69 168 SER A C 1
ATOM 1312 O O . SER A 1 168 ? 1.668 -26.802 60.687 1.00 42.69 168 SER A O 1
ATOM 1314 N N . ARG A 1 169 ? 3.731 -26.162 61.332 1.00 42.91 169 ARG A N 1
ATOM 1315 C CA . ARG A 1 169 ? 4.413 -26.096 60.041 1.00 42.91 169 ARG A CA 1
ATOM 1316 C C . ARG A 1 169 ? 4.940 -27.497 59.712 1.00 42.91 169 ARG A C 1
ATOM 1318 O O . ARG A 1 169 ? 5.666 -28.034 60.544 1.00 42.91 169 ARG A O 1
ATOM 1325 N N . PRO A 1 170 ? 4.700 -28.057 58.520 1.00 50.75 170 PRO A N 1
ATOM 1326 C CA . PRO A 1 170 ? 5.621 -29.016 57.945 1.00 50.75 170 PRO A CA 1
ATOM 1327 C C . PRO A 1 170 ? 6.602 -28.273 57.035 1.00 50.75 170 PRO A C 1
ATOM 1329 O O . PRO A 1 170 ? 6.224 -27.672 56.032 1.00 50.75 170 PRO A O 1
ATOM 1332 N N . SER A 1 171 ? 7.879 -28.315 57.411 1.00 41.41 171 SER A N 1
ATOM 1333 C CA . SER A 1 171 ? 8.954 -28.343 56.426 1.00 41.41 171 SER A CA 1
ATOM 1334 C C . SER A 1 171 ? 8.986 -29.757 55.850 1.00 41.41 171 SER A C 1
ATOM 1336 O O . SER A 1 171 ? 9.219 -30.702 56.598 1.00 41.41 171 SER A O 1
ATOM 1338 N N . SER A 1 172 ? 8.809 -29.905 54.541 1.00 42.16 172 SER A N 1
ATOM 1339 C CA . SER A 1 172 ? 9.402 -31.021 53.805 1.00 42.16 172 SER A CA 1
ATOM 1340 C C . SER A 1 172 ? 9.963 -30.489 52.494 1.00 42.16 172 SER A C 1
ATOM 1342 O O . SER A 1 172 ? 9.232 -30.114 51.581 1.00 42.16 172 SER A O 1
ATOM 1344 N N . SER A 1 173 ? 11.287 -30.424 52.463 1.00 46.22 173 SER A N 1
ATOM 1345 C CA . SER A 1 173 ? 12.124 -30.456 51.272 1.00 46.22 173 SER A CA 1
ATOM 1346 C C . SER A 1 173 ? 11.756 -31.652 50.392 1.00 46.22 173 SER A C 1
ATOM 1348 O O . SER A 1 173 ? 11.622 -32.767 50.897 1.00 4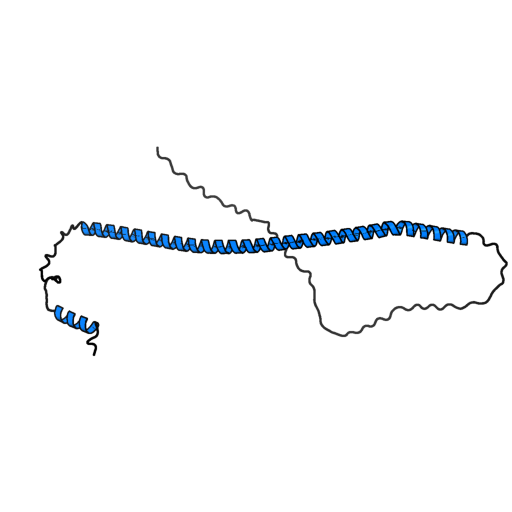6.22 173 SER A O 1
ATOM 1350 N N . GLY A 1 174 ? 11.624 -31.410 49.093 1.00 35.78 174 GLY A N 1
ATOM 1351 C CA . GLY A 1 174 ? 11.364 -32.415 48.071 1.00 35.78 174 GLY A CA 1
ATOM 1352 C C . GLY A 1 174 ? 11.405 -31.740 46.710 1.00 35.78 174 GLY A C 1
ATOM 1353 O O . GLY A 1 174 ? 10.427 -31.138 46.285 1.00 35.78 174 GLY A O 1
ATOM 1354 N N . GLU A 1 175 ? 12.588 -31.765 46.113 1.00 46.69 175 GLU A N 1
ATOM 1355 C CA . GLU A 1 175 ? 12.941 -31.249 44.796 1.00 46.69 175 GLU A CA 1
ATOM 1356 C C . GLU A 1 175 ? 11.971 -31.722 43.706 1.00 46.69 175 GLU A C 1
ATOM 1358 O O . GLU A 1 175 ? 11.652 -32.907 43.634 1.00 46.69 175 GLU A O 1
ATOM 1363 N N . SER A 1 176 ? 11.542 -30.808 42.834 1.00 40.50 176 SER A N 1
ATOM 1364 C CA . SER A 1 176 ? 11.229 -31.091 41.427 1.00 40.50 176 SER A CA 1
ATOM 1365 C C . SER A 1 176 ? 11.105 -29.771 40.665 1.00 40.50 176 SER A C 1
ATOM 1367 O O . SER A 1 176 ? 10.157 -29.006 40.816 1.00 40.50 176 SER A O 1
ATOM 1369 N N . GLU A 1 177 ? 12.169 -29.513 39.920 1.00 51.53 177 GLU A N 1
ATOM 1370 C CA . GLU A 1 177 ? 12.311 -28.708 38.710 1.00 51.53 177 GLU A CA 1
ATOM 1371 C C . GLU A 1 177 ? 11.005 -28.205 38.074 1.00 51.53 177 GLU A C 1
ATOM 1373 O O . GLU A 1 177 ? 10.162 -28.999 37.663 1.00 51.53 177 GLU A O 1
ATOM 1378 N N . SER A 1 178 ? 10.881 -26.878 37.941 1.00 47.72 178 SER A N 1
ATOM 1379 C CA . SER A 1 178 ? 10.201 -26.154 36.847 1.00 47.72 178 SER A CA 1
ATOM 1380 C C . SER A 1 178 ? 10.315 -24.643 37.101 1.00 47.72 178 SER A C 1
ATOM 1382 O O . SER A 1 178 ? 9.341 -23.968 37.432 1.00 47.72 178 SER A O 1
ATOM 1384 N N . GLU A 1 179 ? 11.524 -24.091 36.974 1.00 39.75 179 GLU A N 1
ATOM 1385 C CA . GLU A 1 179 ? 11.700 -22.644 36.819 1.00 39.75 179 GLU A CA 1
ATOM 1386 C C . GLU A 1 179 ? 11.165 -22.223 35.442 1.00 39.75 179 GLU A C 1
ATOM 1388 O O . GLU A 1 179 ? 11.859 -22.300 34.432 1.00 39.75 179 GLU A O 1
ATOM 1393 N N . VAL A 1 180 ? 9.924 -21.738 35.390 1.00 49.78 180 VAL A N 1
ATOM 1394 C CA . VAL A 1 180 ? 9.496 -20.815 34.331 1.00 49.78 180 VAL A CA 1
ATOM 1395 C C . VAL A 1 180 ? 9.521 -19.421 34.937 1.00 49.78 180 VAL A C 1
ATOM 1397 O O . VAL A 1 180 ? 8.529 -18.912 35.455 1.00 49.78 180 VAL A O 1
ATOM 1400 N N . SER A 1 181 ? 10.707 -18.817 34.908 1.00 42.56 181 SER A N 1
ATOM 1401 C CA . SER A 1 181 ? 10.899 -17.401 35.197 1.00 42.56 181 SER A CA 1
ATOM 1402 C C . SER A 1 181 ? 10.216 -16.586 34.093 1.00 42.56 181 SER A C 1
ATOM 1404 O O . SER A 1 181 ? 10.780 -16.357 33.022 1.00 42.56 181 SER A O 1
ATOM 1406 N N . LEU A 1 182 ? 8.962 -16.180 34.323 1.00 45.62 182 LEU A N 1
ATOM 1407 C CA . LEU A 1 182 ? 8.315 -15.130 33.540 1.00 45.62 182 LEU A CA 1
ATOM 1408 C C . LEU A 1 182 ? 8.965 -13.791 33.906 1.00 45.62 182 LEU A C 1
ATOM 1410 O O . LEU A 1 182 ? 8.483 -13.047 34.760 1.00 45.62 182 LEU A O 1
ATOM 1414 N N . ALA A 1 183 ? 10.070 -13.477 33.235 1.00 56.41 183 ALA A N 1
ATOM 1415 C CA . ALA A 1 183 ? 10.510 -12.099 33.098 1.00 56.41 183 ALA A CA 1
ATOM 1416 C C . ALA A 1 183 ? 9.391 -11.284 32.409 1.00 56.41 183 ALA A C 1
ATOM 1418 O O . ALA A 1 183 ? 8.755 -11.788 31.475 1.00 56.41 183 ALA A O 1
ATOM 1419 N N . PRO A 1 184 ? 9.124 -10.035 32.830 1.00 58.34 184 PRO A N 1
ATOM 1420 C CA . PRO A 1 184 ? 8.161 -9.185 32.140 1.00 58.34 184 PRO A CA 1
ATOM 1421 C C . PRO A 1 184 ? 8.622 -8.975 30.689 1.00 58.34 184 PRO A C 1
ATOM 1423 O O . PRO A 1 184 ? 9.822 -8.772 30.462 1.00 58.34 184 PRO A O 1
ATOM 1426 N N . PRO A 1 185 ? 7.720 -8.997 29.689 1.00 61.06 185 PRO A N 1
ATOM 1427 C CA . PRO A 1 185 ? 8.114 -8.681 28.329 1.00 61.06 185 PRO A CA 1
ATOM 1428 C C . PRO A 1 185 ? 8.600 -7.233 28.311 1.00 61.06 185 PRO A C 1
ATOM 1430 O O . PRO A 1 185 ? 7.842 -6.292 28.551 1.00 61.06 185 PRO A O 1
ATOM 1433 N N . THR A 1 186 ? 9.890 -7.055 28.042 1.00 51.09 186 THR A N 1
ATOM 1434 C CA . THR A 1 186 ? 10.456 -5.758 27.698 1.00 51.09 186 THR A CA 1
ATOM 1435 C C . THR A 1 186 ? 9.792 -5.315 26.402 1.00 51.09 186 THR A C 1
ATOM 1437 O O . THR A 1 186 ? 10.144 -5.741 25.303 1.00 51.09 186 THR A O 1
ATOM 1440 N N . ALA A 1 187 ? 8.771 -4.472 26.538 1.00 47.84 187 ALA A N 1
ATOM 1441 C CA . ALA A 1 187 ? 8.212 -3.724 25.434 1.00 47.84 187 ALA A CA 1
ATOM 1442 C C . ALA A 1 187 ? 9.341 -2.870 24.848 1.00 47.84 187 ALA A C 1
ATOM 1444 O O . ALA A 1 187 ? 9.698 -1.823 25.387 1.00 47.84 187 ALA A O 1
ATOM 1445 N N . LYS A 1 188 ? 9.932 -3.324 23.740 1.00 54.81 188 LYS A N 1
ATOM 1446 C CA . LYS A 1 188 ? 10.673 -2.432 22.855 1.00 54.81 188 LYS A CA 1
ATOM 1447 C C . LYS A 1 188 ? 9.643 -1.480 22.256 1.00 54.81 188 LYS A C 1
ATOM 1449 O O . LYS A 1 188 ? 9.007 -1.789 21.254 1.00 54.81 188 LYS A O 1
ATOM 1454 N N . LEU A 1 189 ? 9.450 -0.349 22.931 1.00 44.88 189 LEU A N 1
ATOM 1455 C CA . LEU A 1 189 ? 8.854 0.859 22.379 1.00 44.88 189 LEU A CA 1
ATOM 1456 C C . LEU A 1 189 ? 9.646 1.222 21.122 1.00 44.88 189 LEU A C 1
ATOM 1458 O O . LEU A 1 189 ? 10.699 1.850 21.188 1.00 44.88 189 LEU A O 1
ATOM 1462 N N . TYR A 1 190 ? 9.158 0.774 19.972 1.00 44.66 190 TYR A N 1
ATOM 1463 C CA . TYR A 1 190 ? 9.547 1.344 18.698 1.00 44.66 190 TYR A CA 1
ATOM 1464 C C . TYR A 1 190 ? 8.756 2.643 18.570 1.00 44.66 190 TYR A C 1
ATOM 1466 O O . TYR A 1 190 ? 7.554 2.621 18.320 1.00 44.66 190 TYR A O 1
ATOM 1474 N N . THR A 1 191 ? 9.403 3.772 18.834 1.00 57.38 191 THR A N 1
ATOM 1475 C CA . THR A 1 191 ? 8.882 5.097 18.502 1.00 57.38 191 THR A CA 1
ATOM 1476 C C . THR A 1 191 ? 9.200 5.367 17.028 1.00 57.38 191 THR A C 1
ATOM 1478 O O . THR A 1 191 ? 10.366 5.568 16.687 1.00 57.38 191 THR A O 1
ATOM 1481 N N . PRO A 1 192 ? 8.224 5.391 16.103 1.00 51.69 192 PRO A N 1
ATOM 1482 C CA . PRO A 1 192 ? 8.471 5.924 14.775 1.00 51.69 192 PRO A CA 1
ATOM 1483 C C . PRO A 1 192 ? 8.307 7.440 14.883 1.00 51.69 192 PRO A C 1
ATOM 1485 O O . PRO A 1 192 ? 7.194 7.953 14.818 1.00 51.69 192 PRO A O 1
ATOM 1488 N N . GLY A 1 193 ? 9.388 8.173 15.148 1.00 52.81 193 GLY A N 1
ATOM 1489 C CA . GLY A 1 193 ? 9.210 9.607 15.373 1.00 52.81 193 GLY A CA 1
ATOM 1490 C C . GLY A 1 193 ? 10.434 10.413 15.757 1.00 52.81 193 GLY A C 1
ATOM 1491 O O . GLY A 1 193 ? 10.337 11.222 16.668 1.00 52.81 193 GLY A O 1
ATOM 1492 N N . THR A 1 194 ? 11.553 10.249 15.057 1.00 49.09 194 THR A N 1
ATOM 1493 C CA . THR A 1 194 ? 12.570 11.310 14.996 1.00 49.09 194 THR A CA 1
ATOM 1494 C C . THR A 1 194 ? 13.377 11.150 13.718 1.00 49.09 194 THR A C 1
ATOM 1496 O O . THR A 1 194 ? 14.376 10.442 13.656 1.00 49.09 194 THR A O 1
ATOM 1499 N N . THR A 1 195 ? 12.915 11.800 12.653 1.00 55.88 195 THR A N 1
ATOM 1500 C CA . THR A 1 195 ? 13.756 12.097 11.492 1.00 55.88 195 THR A CA 1
ATOM 1501 C C . THR A 1 195 ? 14.924 12.975 11.954 1.00 55.88 195 THR A C 1
ATOM 1503 O O . THR A 1 195 ? 14.660 14.058 12.490 1.00 55.88 195 THR A O 1
ATOM 1506 N N . PRO A 1 196 ? 16.199 12.594 11.757 1.00 46.88 196 PRO A N 1
ATOM 1507 C CA . PRO A 1 196 ? 17.271 13.569 11.829 1.00 46.88 196 PRO A CA 1
ATOM 1508 C C . PRO A 1 196 ? 17.098 14.538 10.656 1.00 46.88 196 PRO A C 1
ATOM 1510 O O . PRO A 1 196 ? 16.949 14.133 9.504 1.00 46.88 196 PRO A O 1
ATOM 1513 N N . ARG A 1 197 ? 17.075 15.830 10.977 1.00 46.31 197 ARG A N 1
ATOM 1514 C CA . ARG A 1 197 ? 17.105 16.938 10.026 1.00 46.31 197 ARG A CA 1
ATOM 1515 C C . ARG A 1 197 ? 18.420 16.833 9.248 1.00 46.31 197 ARG A C 1
ATOM 1517 O O . ARG A 1 197 ? 19.471 17.197 9.761 1.00 46.31 197 ARG A O 1
ATOM 1524 N N . THR A 1 198 ? 18.383 16.263 8.050 1.00 46.41 198 THR A N 1
ATOM 1525 C CA . THR A 1 198 ? 19.497 16.359 7.113 1.00 46.41 198 THR A CA 1
ATOM 1526 C C . THR A 1 198 ? 19.476 17.764 6.529 1.00 46.41 198 THR A C 1
ATOM 1528 O O . THR A 1 198 ? 18.636 18.097 5.695 1.00 46.41 198 THR A O 1
ATOM 1531 N N . ASP A 1 199 ? 20.401 18.603 6.990 1.00 50.25 199 ASP A N 1
ATOM 1532 C CA . ASP A 1 199 ? 20.787 19.819 6.283 1.00 50.25 199 ASP A CA 1
ATOM 1533 C C . ASP A 1 199 ? 21.428 19.404 4.953 1.00 50.25 199 ASP A C 1
ATOM 1535 O O . ASP A 1 199 ? 22.637 19.205 4.839 1.00 50.25 199 ASP A O 1
ATOM 1539 N N . ILE A 1 200 ? 20.596 19.220 3.929 1.00 44.66 200 ILE A N 1
ATOM 1540 C CA . ILE A 1 200 ? 21.066 19.141 2.553 1.00 44.66 200 ILE A CA 1
ATOM 1541 C C . ILE A 1 200 ? 21.265 20.580 2.099 1.00 44.66 200 ILE A C 1
ATOM 1543 O O . ILE A 1 200 ? 20.339 21.286 1.703 1.00 44.66 200 ILE A O 1
ATOM 1547 N N . SER A 1 201 ? 22.518 21.003 2.210 1.00 44.03 201 SER A N 1
ATOM 1548 C CA . SER A 1 201 ? 23.083 22.095 1.436 1.00 44.03 201 SER A CA 1
ATOM 1549 C C . SER A 1 201 ? 22.714 21.879 -0.041 1.00 44.03 201 SER A C 1
ATOM 1551 O O . SER A 1 201 ? 23.097 20.892 -0.672 1.00 44.03 201 SER A O 1
ATOM 1553 N N . SER A 1 202 ? 21.893 22.780 -0.577 1.00 45.69 202 SER A N 1
ATOM 1554 C CA . SER A 1 202 ? 21.661 22.899 -2.015 1.00 45.69 202 SER A CA 1
ATOM 1555 C C . SER A 1 202 ? 22.927 23.443 -2.678 1.00 45.69 202 SER A C 1
ATOM 1557 O O . SER A 1 202 ? 23.305 24.579 -2.374 1.00 45.69 202 SER A O 1
ATOM 1559 N N . PRO A 1 203 ? 23.552 22.749 -3.646 1.00 50.06 203 PRO A N 1
ATOM 1560 C CA . PRO A 1 203 ? 24.430 23.425 -4.583 1.00 50.06 203 PRO A CA 1
ATOM 1561 C C . PRO A 1 203 ? 23.554 24.262 -5.523 1.00 50.06 203 PRO A C 1
ATOM 1563 O O . PRO A 1 203 ? 22.839 23.747 -6.381 1.00 50.06 203 PRO A O 1
ATOM 1566 N N . ARG A 1 204 ? 23.580 25.582 -5.329 1.00 53.47 204 ARG A N 1
ATOM 1567 C CA . ARG A 1 204 ? 22.996 26.549 -6.260 1.00 53.47 204 ARG A CA 1
ATOM 1568 C C . ARG A 1 204 ? 23.744 26.418 -7.592 1.00 53.47 204 ARG A C 1
ATOM 1570 O O . ARG A 1 204 ? 24.925 26.741 -7.679 1.00 53.47 204 ARG A O 1
ATOM 1577 N N . SER A 1 205 ? 23.057 25.924 -8.612 1.00 52.53 205 SER A N 1
ATOM 1578 C CA . SER A 1 205 ? 23.491 25.963 -10.009 1.00 52.53 205 SER A CA 1
ATOM 1579 C C . SER A 1 205 ? 23.776 27.412 -10.444 1.00 52.53 205 SER A C 1
ATOM 1581 O O . SER A 1 205 ? 22.942 28.281 -10.165 1.00 52.53 205 SER A O 1
ATOM 1583 N N . PRO A 1 206 ? 24.898 27.709 -11.125 1.00 53.34 206 PRO A N 1
ATOM 1584 C CA . PRO A 1 206 ? 25.119 29.026 -11.713 1.00 53.34 206 PRO A CA 1
ATOM 1585 C C . PRO A 1 206 ? 24.172 29.240 -12.904 1.00 53.34 206 PRO A C 1
ATOM 1587 O O . PRO A 1 206 ? 24.089 28.405 -13.803 1.00 53.34 206 PRO A O 1
ATOM 1590 N N . SER A 1 207 ? 23.446 30.361 -12.898 1.00 55.16 207 SER A N 1
ATOM 1591 C CA . SER A 1 207 ? 22.636 30.820 -14.032 1.00 55.16 207 SER A CA 1
ATOM 1592 C C . SER A 1 207 ? 23.510 31.085 -15.266 1.00 55.16 207 SER A C 1
ATOM 1594 O O . SER A 1 207 ? 24.622 31.599 -15.113 1.00 55.16 207 SER A O 1
ATOM 1596 N N . PRO A 1 208 ? 23.023 30.809 -16.489 1.00 60.78 208 PRO A N 1
ATOM 1597 C CA . PRO A 1 208 ? 23.733 31.182 -17.701 1.00 60.78 208 PRO A CA 1
ATOM 1598 C C . PRO A 1 208 ? 23.705 32.703 -17.891 1.00 60.78 208 PRO A C 1
ATOM 1600 O O . PRO A 1 208 ? 22.664 33.352 -17.782 1.00 60.78 208 PRO A O 1
ATOM 1603 N N . VAL A 1 209 ? 24.883 33.251 -18.180 1.00 53.47 209 VAL A N 1
ATOM 1604 C CA . VAL A 1 209 ? 25.108 34.629 -18.615 1.00 53.47 209 VAL A CA 1
ATOM 1605 C C . VAL A 1 209 ? 24.355 34.845 -19.928 1.00 53.47 209 VAL A C 1
ATOM 1607 O O . VAL A 1 209 ? 24.656 34.206 -20.936 1.00 53.47 209 VAL A O 1
ATOM 1610 N N . GLY A 1 210 ? 23.360 35.730 -19.906 1.00 42.03 210 GLY A N 1
ATOM 1611 C CA . GLY A 1 210 ? 22.746 36.262 -21.114 1.00 42.03 210 GLY A CA 1
ATOM 1612 C C . GLY A 1 210 ? 23.729 37.198 -21.806 1.00 42.03 210 GLY A C 1
ATOM 1613 O O . GLY A 1 210 ? 24.110 38.220 -21.243 1.00 42.03 210 GLY A O 1
ATOM 1614 N N . PHE A 1 211 ? 24.147 36.815 -23.008 1.00 45.72 211 PHE A N 1
ATOM 1615 C CA . PHE A 1 211 ? 24.767 37.702 -23.984 1.00 45.72 211 PHE A CA 1
ATOM 1616 C C . PHE A 1 211 ? 23.704 38.654 -24.537 1.00 45.72 211 PHE A C 1
ATOM 1618 O O . PHE A 1 211 ? 22.748 38.186 -25.157 1.00 45.72 211 PHE A O 1
ATOM 1625 N N . LEU A 1 212 ? 23.913 39.955 -24.346 1.00 51.50 212 LEU A N 1
ATOM 1626 C CA . LEU A 1 212 ? 23.572 41.028 -25.282 1.00 51.50 212 LEU A CA 1
ATOM 1627 C C . LEU A 1 212 ? 24.663 42.096 -25.177 1.00 51.50 212 LEU A C 1
ATOM 1629 O O . LEU A 1 212 ? 24.970 42.491 -24.030 1.00 51.50 212 LEU A O 1
#

Sequence (212 aa):
MFAGSIQDRLRARDDKLSGYRGYPVNVSGHVEKVKNYSHSCHHIVELKEKQRRLEALEEQLRVSEQAKLQMMTDMDRLKDKLQESELIQKRDAAIIESQKHAIAQLQLALGTQQKAVESIFNDAAPRMERELKAAEAKVREALTPRGIPAPSAPAPAGLVSFGGSRPSRPSSSGESESEVSLAPPTAKLYTPGTTPRTDISSPRSPSPVGFL

Organism: NCBI:txid2562237

Secondary structure (DSSP, 8-state):
-----HHHHHHHHHHHHTT-----B-TT--B-------TT-HHHHHHHHHHHHHHHHHHHHHHHHHHHHHHHHHHHHHHHHHHHHHHHHHHHHHHHHHHHHHHHHHHHHHHHHHHHHHHHHHHHHHHHHHHHHHHHHHHHHHHS--PPPPP-----PPPP--------PPP---------------------------------PPPP----

pLDDT: mean 71.53, std 22.56, range [35.78, 98.56]